Protein AF-A0A139XI73-F1 (afdb_monomer_lite)

Structure (mmCIF, N/CA/C/O backbone):
data_AF-A0A139XI73-F1
#
_entry.id   AF-A0A139XI73-F1
#
loop_
_atom_site.group_PDB
_atom_site.id
_atom_site.type_symbol
_atom_site.label_atom_id
_atom_site.label_alt_id
_atom_site.label_comp_id
_atom_site.label_asym_id
_atom_site.label_entity_id
_atom_site.label_seq_id
_atom_site.pdbx_PDB_ins_code
_atom_site.Cartn_x
_atom_site.Cartn_y
_atom_site.Cartn_z
_atom_site.occupancy
_atom_site.B_iso_or_equiv
_atom_site.auth_seq_id
_atom_site.auth_comp_id
_atom_site.auth_asym_id
_atom_site.auth_atom_id
_atom_site.pdbx_PDB_model_num
ATOM 1 N N . THR A 1 1 ? 44.847 10.205 -19.655 1.00 54.19 1 THR A N 1
ATOM 2 C CA . THR A 1 1 ? 43.962 10.860 -20.644 1.00 54.19 1 THR A CA 1
ATOM 3 C C . THR A 1 1 ? 42.541 10.379 -20.430 1.00 54.19 1 THR A C 1
ATOM 5 O O . THR A 1 1 ? 42.334 9.180 -20.295 1.00 54.19 1 THR A O 1
ATOM 8 N N . VAL A 1 2 ? 41.565 11.287 -20.312 1.00 56.00 2 VAL A N 1
ATOM 9 C CA . VAL A 1 2 ? 40.145 10.896 -20.214 1.00 56.00 2 VAL A CA 1
ATOM 10 C C . VAL A 1 2 ? 39.684 10.464 -21.613 1.00 56.00 2 VAL A C 1
ATOM 12 O O . VAL A 1 2 ? 39.853 11.248 -22.547 1.00 56.00 2 VAL A O 1
ATOM 15 N N . PRO A 1 3 ? 39.153 9.244 -21.803 1.00 64.69 3 PRO A N 1
ATOM 16 C CA . PRO A 1 3 ? 38.772 8.771 -23.128 1.00 64.69 3 PRO A CA 1
ATOM 17 C C . PRO A 1 3 ? 37.593 9.581 -23.686 1.00 64.69 3 PRO A C 1
ATOM 19 O O . PRO A 1 3 ? 36.571 9.758 -23.021 1.00 64.69 3 PRO A O 1
ATOM 22 N N . VAL A 1 4 ? 37.739 10.067 -24.922 1.00 67.19 4 VAL A N 1
ATOM 23 C CA . VAL A 1 4 ? 36.660 10.705 -25.690 1.00 67.19 4 VAL A CA 1
ATOM 24 C C . VAL A 1 4 ? 35.913 9.616 -26.469 1.00 67.19 4 VAL A C 1
ATOM 26 O O . VAL A 1 4 ? 36.566 8.774 -27.089 1.00 67.19 4 VAL A O 1
ATOM 29 N N . PRO A 1 5 ? 34.567 9.598 -26.467 1.00 70.00 5 PRO A N 1
ATOM 30 C CA . PRO A 1 5 ? 33.803 8.623 -27.239 1.00 70.00 5 PRO A CA 1
ATOM 31 C C . PRO A 1 5 ? 34.113 8.702 -28.739 1.00 70.00 5 PRO A C 1
ATOM 33 O O . PRO A 1 5 ? 34.241 9.800 -29.290 1.00 70.00 5 PRO A O 1
ATOM 36 N N . GLN A 1 6 ? 34.158 7.552 -29.420 1.00 60.31 6 GLN A N 1
ATOM 37 C CA . GLN A 1 6 ? 34.231 7.511 -30.884 1.00 60.31 6 GLN A CA 1
ATOM 38 C C . GLN A 1 6 ? 33.034 8.278 -31.482 1.00 60.31 6 GLN A C 1
ATOM 40 O O . GLN A 1 6 ? 31.883 8.002 -31.149 1.00 60.31 6 GLN A O 1
ATOM 45 N N . GLY A 1 7 ? 33.306 9.284 -32.321 1.00 64.50 7 GLY A N 1
ATOM 46 C CA . GLY A 1 7 ? 32.287 10.170 -32.909 1.00 64.50 7 GLY A CA 1
ATOM 47 C C . GLY A 1 7 ? 31.928 11.422 -32.090 1.00 64.50 7 GLY A C 1
ATOM 48 O O . GLY A 1 7 ? 31.108 12.220 -32.539 1.00 64.50 7 GLY A O 1
ATOM 49 N N . GLY A 1 8 ? 32.542 11.631 -30.919 1.00 78.69 8 GLY A N 1
ATOM 50 C CA . GLY A 1 8 ? 32.381 12.844 -30.109 1.00 78.69 8 GLY A CA 1
ATOM 51 C C . GLY A 1 8 ? 31.066 12.928 -29.318 1.00 78.69 8 GLY A C 1
ATOM 52 O O . GLY A 1 8 ? 30.096 12.210 -29.564 1.00 78.69 8 GLY A O 1
ATOM 53 N N . PHE A 1 9 ? 31.017 13.834 -28.336 1.00 79.31 9 PHE A N 1
ATOM 54 C CA . PHE A 1 9 ? 29.894 13.940 -27.390 1.00 79.31 9 PHE A CA 1
ATOM 55 C C . PHE A 1 9 ? 28.544 14.285 -28.044 1.00 79.31 9 PHE A C 1
ATOM 57 O O . PHE A 1 9 ? 27.512 13.841 -27.549 1.00 79.31 9 PHE A O 1
ATOM 64 N N . ALA A 1 10 ? 28.536 15.017 -29.164 1.00 78.88 10 ALA A N 1
ATOM 65 C CA . ALA A 1 10 ? 27.313 15.351 -29.903 1.00 78.88 10 ALA A CA 1
ATOM 66 C C . ALA A 1 10 ? 26.691 14.132 -30.611 1.00 78.88 10 ALA A C 1
ATOM 68 O O . ALA A 1 10 ? 25.471 13.986 -30.653 1.00 78.88 10 ALA A O 1
ATOM 69 N N . SER A 1 11 ? 27.513 13.217 -31.140 1.00 83.19 11 SER A N 1
ATOM 70 C CA . SER A 1 11 ? 27.027 11.948 -31.703 1.00 83.19 11 SER A CA 1
ATOM 71 C C . SER A 1 11 ? 26.401 11.071 -30.617 1.00 83.19 11 SER A C 1
ATOM 73 O O . SER A 1 11 ? 25.306 10.536 -30.782 1.00 83.19 11 SER A O 1
ATOM 75 N N . VAL A 1 12 ? 27.049 10.993 -29.451 1.00 83.62 12 VAL A N 1
ATOM 76 C CA . VAL A 1 12 ? 26.510 10.244 -28.311 1.00 83.62 12 VAL A CA 1
ATOM 77 C C . VAL A 1 12 ? 25.203 10.857 -27.803 1.00 83.62 12 VAL A C 1
ATOM 79 O O . VAL A 1 12 ? 24.272 10.110 -27.519 1.00 83.62 12 VAL A O 1
ATOM 82 N N . ALA A 1 13 ? 25.096 12.187 -27.735 1.00 84.69 13 ALA A N 1
ATOM 83 C CA . ALA A 1 13 ? 23.861 12.862 -27.337 1.00 84.69 13 ALA A CA 1
ATOM 84 C C . ALA A 1 13 ? 22.678 12.485 -28.244 1.00 84.69 13 ALA A C 1
ATOM 86 O O . ALA A 1 13 ? 21.638 12.076 -27.733 1.00 84.69 13 ALA A O 1
ATOM 87 N N . ARG A 1 14 ? 22.874 12.505 -29.570 1.00 86.56 14 ARG A N 1
ATOM 88 C CA . ARG A 1 14 ? 21.871 12.050 -30.551 1.00 86.56 14 ARG A CA 1
ATOM 89 C C . ARG A 1 14 ? 21.498 10.577 -30.374 1.00 86.56 14 ARG A C 1
ATOM 91 O O . ARG A 1 14 ? 20.328 10.222 -30.448 1.00 86.56 14 ARG A O 1
ATOM 98 N N . ASN A 1 15 ? 22.470 9.712 -30.081 1.00 88.31 15 ASN A N 1
ATOM 99 C CA . ASN A 1 15 ? 22.198 8.295 -29.823 1.00 88.31 15 ASN A CA 1
ATOM 100 C C . ASN A 1 15 ? 21.382 8.070 -28.541 1.00 88.31 15 ASN A C 1
ATOM 102 O O . ASN A 1 15 ? 20.535 7.178 -28.505 1.00 88.31 15 ASN A O 1
ATOM 106 N N . VAL A 1 16 ? 21.637 8.839 -27.478 1.00 89.31 16 VAL A N 1
ATOM 107 C CA . VAL A 1 16 ? 20.837 8.754 -26.245 1.00 89.31 16 VAL A CA 1
ATOM 108 C C . VAL A 1 16 ? 19.429 9.290 -26.494 1.00 89.31 16 VAL A C 1
ATOM 110 O O . VAL A 1 16 ? 18.468 8.631 -26.113 1.00 89.31 16 VAL A O 1
ATOM 113 N N . GLU A 1 17 ? 19.297 10.422 -27.185 1.00 91.38 17 GLU A N 1
ATOM 114 C CA . GLU A 1 17 ? 18.003 10.986 -27.583 1.00 91.38 17 GLU A CA 1
ATOM 115 C C . GLU A 1 17 ? 17.166 9.992 -28.399 1.00 91.38 17 GLU A C 1
ATOM 117 O O . GLU A 1 17 ? 16.014 9.733 -28.054 1.00 91.38 17 GLU A O 1
ATOM 122 N N . ALA A 1 18 ? 17.756 9.352 -29.413 1.00 92.25 18 ALA A N 1
ATOM 123 C CA . ALA A 1 18 ? 17.077 8.337 -30.216 1.00 92.25 18 ALA A CA 1
ATOM 124 C C . ALA A 1 18 ? 16.568 7.162 -29.361 1.00 92.25 18 ALA A C 1
ATOM 126 O O . ALA A 1 18 ? 15.455 6.678 -29.564 1.00 92.25 18 ALA A O 1
ATOM 127 N N . LYS A 1 19 ? 17.348 6.725 -28.362 1.00 94.50 19 LYS A N 1
ATOM 128 C CA . LYS A 1 19 ? 16.921 5.675 -27.421 1.00 94.50 19 LYS A CA 1
ATOM 129 C C . LYS A 1 19 ? 15.787 6.134 -26.509 1.00 94.50 19 LYS A C 1
ATOM 131 O O . LYS A 1 19 ? 14.883 5.344 -26.249 1.00 94.50 19 LYS A O 1
ATOM 136 N N . VAL A 1 20 ? 15.823 7.382 -26.038 1.00 93.56 20 VAL A N 1
ATOM 137 C CA . VAL A 1 20 ? 14.727 7.964 -25.250 1.00 93.56 20 VAL A CA 1
ATOM 138 C C . VAL A 1 20 ? 13.444 7.979 -26.079 1.00 93.56 20 VAL A C 1
ATOM 140 O O . VAL A 1 20 ? 12.424 7.482 -25.610 1.00 93.56 20 VAL A O 1
ATOM 143 N N . HIS A 1 21 ? 13.494 8.451 -27.328 1.00 94.12 21 HIS A N 1
ATOM 144 C CA . HIS A 1 21 ? 12.330 8.432 -28.216 1.00 94.12 21 HIS A CA 1
ATOM 145 C C . HIS A 1 21 ? 11.810 7.022 -28.493 1.00 94.12 21 HIS A C 1
ATOM 147 O O . HIS A 1 21 ? 10.602 6.821 -28.448 1.00 94.12 21 HIS A O 1
ATOM 153 N N . ALA A 1 22 ? 12.688 6.040 -28.709 1.00 95.56 22 ALA A N 1
ATOM 154 C CA . ALA A 1 22 ? 12.268 4.657 -28.924 1.00 95.56 22 ALA A CA 1
ATOM 155 C C . ALA A 1 22 ? 11.530 4.068 -27.706 1.00 95.56 22 ALA A C 1
ATOM 157 O O . ALA A 1 22 ? 10.513 3.397 -27.870 1.00 95.56 22 ALA A O 1
ATOM 158 N N . ILE A 1 23 ? 12.008 4.341 -26.483 1.00 94.88 23 ILE A N 1
ATOM 159 C CA . ILE A 1 23 ? 11.316 3.919 -25.253 1.00 94.88 23 ILE A CA 1
ATOM 160 C C . ILE A 1 23 ? 9.953 4.599 -25.148 1.00 94.88 23 ILE A C 1
ATOM 162 O O . ILE A 1 23 ? 8.970 3.929 -24.859 1.00 94.88 23 ILE A O 1
ATOM 166 N N . LEU A 1 24 ? 9.887 5.908 -25.402 1.00 94.44 24 LEU A N 1
ATOM 167 C CA . LEU A 1 24 ? 8.638 6.664 -25.317 1.00 94.44 24 LEU A CA 1
ATOM 168 C C . LEU A 1 24 ? 7.615 6.217 -26.354 1.00 94.44 24 LEU A C 1
ATOM 170 O O . LEU A 1 24 ? 6.453 6.066 -26.010 1.00 94.44 24 LEU A O 1
ATOM 174 N N . GLN A 1 25 ? 8.047 5.958 -27.587 1.00 95.31 25 GLN A N 1
ATOM 175 C CA . GLN A 1 25 ? 7.171 5.468 -28.644 1.00 95.31 25 GLN A CA 1
ATOM 176 C C . GLN A 1 25 ? 6.564 4.114 -28.268 1.00 95.31 25 GLN A C 1
ATOM 178 O O . GLN A 1 25 ? 5.362 3.923 -28.419 1.00 95.31 25 GLN A O 1
ATOM 183 N N . LYS A 1 26 ? 7.380 3.189 -27.746 1.00 94.06 26 LYS A N 1
ATOM 184 C CA . LYS A 1 26 ? 6.880 1.900 -27.265 1.00 94.06 26 LYS A CA 1
ATOM 185 C C . LYS A 1 26 ? 5.925 2.077 -26.081 1.00 94.06 26 LYS A C 1
ATOM 187 O O . LYS A 1 26 ? 4.842 1.514 -26.089 1.00 94.06 26 LYS A O 1
ATOM 192 N N . TYR A 1 27 ? 6.310 2.884 -25.095 1.00 93.81 27 TYR A N 1
ATOM 193 C CA . TYR A 1 27 ? 5.476 3.180 -23.932 1.00 93.81 27 TYR A CA 1
ATOM 194 C C . TYR A 1 27 ? 4.115 3.768 -24.331 1.00 93.81 27 TYR A C 1
ATOM 196 O O . TYR A 1 27 ? 3.095 3.358 -23.795 1.00 93.81 27 TYR A O 1
ATOM 204 N N . GLU A 1 28 ? 4.081 4.699 -25.286 1.00 93.06 28 GLU A N 1
ATOM 205 C CA . GLU A 1 28 ? 2.838 5.290 -25.789 1.00 93.06 28 GLU A CA 1
ATOM 206 C C . GLU A 1 28 ? 1.970 4.247 -26.511 1.00 93.06 28 GLU A C 1
ATOM 208 O O . GLU A 1 28 ? 0.771 4.200 -26.262 1.00 93.06 28 GLU A O 1
ATOM 213 N N . GLN A 1 29 ? 2.566 3.361 -27.317 1.00 93.56 29 GLN A N 1
ATOM 214 C CA . GLN A 1 29 ? 1.849 2.248 -27.955 1.00 93.56 29 GLN A CA 1
ATOM 215 C C . GLN A 1 29 ? 1.251 1.277 -26.932 1.00 93.56 29 GLN A C 1
ATOM 217 O O . GLN A 1 29 ? 0.072 0.938 -27.028 1.00 93.56 29 GLN A O 1
ATOM 222 N N . ASP A 1 30 ? 2.051 0.848 -25.953 1.00 90.50 30 ASP A N 1
ATOM 223 C CA . ASP A 1 30 ? 1.608 -0.077 -24.910 1.00 90.50 30 ASP A CA 1
ATOM 224 C C . ASP A 1 30 ? 0.487 0.574 -24.080 1.00 90.50 30 ASP A C 1
ATOM 226 O O . ASP A 1 30 ? -0.566 -0.026 -23.869 1.00 90.50 30 ASP A O 1
ATOM 230 N N . ARG A 1 31 ? 0.662 1.842 -23.686 1.00 88.88 31 ARG A N 1
ATOM 231 C CA . ARG A 1 31 ? -0.337 2.631 -22.953 1.00 88.88 31 ARG A CA 1
ATOM 232 C C . ARG A 1 31 ? -1.653 2.745 -23.713 1.00 88.88 31 ARG A C 1
ATOM 234 O O . ARG A 1 31 ? -2.708 2.509 -23.132 1.00 88.88 31 ARG A O 1
ATOM 241 N N . ASP A 1 32 ? -1.600 3.107 -24.991 1.00 88.12 32 ASP A N 1
ATOM 242 C CA . ASP A 1 32 ? -2.803 3.261 -25.805 1.00 88.12 32 ASP A CA 1
ATOM 243 C C . ASP A 1 32 ? -3.511 1.907 -25.981 1.00 88.12 32 ASP A C 1
ATOM 245 O O . ASP A 1 32 ? -4.737 1.855 -25.961 1.00 88.12 32 ASP A O 1
ATOM 249 N N . ALA A 1 33 ? -2.769 0.797 -26.065 1.00 87.81 33 ALA A N 1
ATOM 250 C CA . ALA A 1 33 ? -3.352 -0.543 -26.064 1.00 87.81 33 ALA A CA 1
ATOM 251 C C . ALA A 1 33 ? -4.029 -0.893 -24.724 1.00 87.81 33 ALA A C 1
ATOM 253 O O . ALA A 1 33 ? -5.105 -1.493 -24.730 1.00 87.81 33 ALA A O 1
ATOM 254 N N . PHE A 1 34 ? -3.443 -0.509 -23.582 1.00 83.75 34 PHE A N 1
ATOM 255 C CA . PHE A 1 34 ? -4.053 -0.700 -22.258 1.00 83.75 34 PHE A CA 1
ATOM 256 C C . PHE A 1 34 ? -5.324 0.131 -22.070 1.00 83.75 34 PHE A C 1
ATOM 258 O O . PHE A 1 34 ? -6.319 -0.396 -21.577 1.00 83.75 34 PHE A O 1
ATOM 265 N N . ASP A 1 35 ? -5.323 1.394 -22.506 1.00 79.00 35 ASP A N 1
ATOM 266 C CA . ASP A 1 35 ? -6.471 2.302 -22.373 1.00 79.00 35 ASP A CA 1
ATOM 267 C C . ASP A 1 35 ? -7.699 1.822 -23.185 1.00 79.00 35 ASP A C 1
ATOM 269 O O . ASP A 1 35 ? -8.824 2.239 -22.909 1.00 79.00 35 ASP A O 1
ATOM 273 N N . GLN A 1 36 ? -7.505 0.914 -24.152 1.00 84.81 36 GLN A N 1
ATOM 274 C CA . GLN A 1 36 ? -8.573 0.273 -24.934 1.00 84.81 36 GLN A CA 1
ATOM 275 C C . GLN A 1 36 ? -9.047 -1.072 -24.358 1.00 84.81 36 GLN A C 1
ATOM 277 O O . GLN A 1 36 ? -9.983 -1.669 -24.898 1.00 84.81 36 GLN A O 1
ATOM 282 N N . ARG A 1 37 ? -8.426 -1.590 -23.288 1.00 85.81 37 ARG A N 1
ATOM 283 C CA . ARG A 1 37 ? -8.826 -2.878 -22.707 1.00 85.81 37 ARG A CA 1
ATOM 284 C C . ARG A 1 37 ? -10.182 -2.761 -21.996 1.00 85.81 37 ARG A C 1
ATOM 286 O O . ARG A 1 37 ? -10.352 -1.873 -21.154 1.00 85.81 37 ARG A O 1
ATOM 293 N N . PRO A 1 38 ? -11.141 -3.662 -22.278 1.00 80.56 38 PRO A N 1
ATOM 294 C CA . PRO A 1 38 ? -12.440 -3.654 -21.613 1.00 80.56 38 PRO A CA 1
ATOM 295 C C . PRO A 1 38 ? -12.316 -3.769 -20.088 1.00 80.56 38 PRO A C 1
ATOM 297 O O . PRO A 1 38 ? -11.484 -4.511 -19.575 1.00 80.56 38 PRO A O 1
ATOM 300 N N . GLY A 1 39 ? -13.155 -3.033 -19.356 1.00 81.38 39 GLY A N 1
ATOM 301 C CA . GLY A 1 39 ? -13.318 -3.179 -17.904 1.00 81.38 39 GLY A CA 1
ATOM 302 C C . GLY A 1 39 ? -12.258 -2.507 -17.022 1.00 81.38 39 GLY A C 1
ATOM 303 O O . GLY A 1 39 ? -12.572 -2.186 -15.881 1.00 81.38 39 GLY A O 1
ATOM 304 N N . VAL A 1 40 ? -11.052 -2.202 -17.523 1.00 82.06 40 VAL A N 1
ATOM 305 C CA . VAL A 1 40 ? -9.971 -1.604 -16.702 1.00 82.06 40 VAL A CA 1
ATOM 306 C C . VAL A 1 40 ? -10.371 -0.243 -16.136 1.00 82.06 40 VAL A C 1
ATOM 308 O O . VAL A 1 40 ? -10.207 0.004 -14.945 1.00 82.06 40 VAL A O 1
ATOM 311 N N . LYS A 1 41 ? -10.934 0.638 -16.970 1.00 83.62 41 LYS A N 1
ATOM 312 C CA . LYS A 1 41 ? -11.386 1.960 -16.518 1.00 83.62 41 LYS A CA 1
ATOM 313 C C . LYS A 1 41 ? -12.511 1.850 -15.488 1.00 83.62 41 LYS A C 1
ATOM 315 O O . LYS A 1 41 ? -12.418 2.459 -14.432 1.00 83.62 41 LYS A O 1
ATOM 320 N N . THR A 1 42 ? -13.526 1.034 -15.770 1.00 83.44 42 THR A N 1
ATOM 321 C CA . THR A 1 42 ? -14.647 0.793 -14.851 1.00 83.44 42 THR A CA 1
ATOM 322 C C . THR A 1 42 ? -14.165 0.249 -13.508 1.00 83.44 42 THR A C 1
ATOM 324 O O . THR A 1 42 ? -14.634 0.693 -12.468 1.00 83.44 42 THR A O 1
ATOM 327 N N . PHE A 1 43 ? -13.193 -0.666 -13.523 1.00 83.69 43 PHE A N 1
ATOM 328 C CA . PHE A 1 43 ? -12.570 -1.196 -12.315 1.00 83.69 43 PHE A CA 1
ATOM 329 C C . PHE A 1 43 ? -11.827 -0.117 -11.522 1.00 83.69 43 PHE A C 1
ATOM 331 O O . PHE A 1 43 ? -12.028 0.009 -10.316 1.00 83.69 43 PHE A O 1
ATOM 338 N N . VAL A 1 44 ? -10.996 0.686 -12.194 1.00 84.75 44 VAL A N 1
ATOM 339 C CA . VAL A 1 44 ? -10.282 1.804 -11.562 1.00 84.75 44 VAL A CA 1
ATOM 340 C C . VAL A 1 44 ? -11.267 2.779 -10.915 1.00 84.75 44 VAL A C 1
ATOM 342 O O . VAL A 1 44 ? -11.084 3.127 -9.749 1.00 84.75 44 VAL A O 1
ATOM 345 N N . ASP A 1 45 ? -12.311 3.175 -11.643 1.00 83.94 45 ASP A N 1
ATOM 346 C CA . ASP A 1 45 ? -13.334 4.105 -11.161 1.00 83.94 45 ASP A CA 1
ATOM 347 C C . ASP A 1 45 ? -14.085 3.510 -9.949 1.00 83.94 45 ASP A C 1
ATOM 349 O O . ASP A 1 45 ? -14.199 4.168 -8.916 1.00 83.94 45 ASP A O 1
ATOM 353 N N . ALA A 1 46 ? -14.481 2.230 -10.001 1.00 79.88 46 ALA A N 1
ATOM 354 C CA . ALA A 1 46 ? -15.159 1.545 -8.894 1.00 79.88 46 ALA A CA 1
ATOM 355 C C . ALA A 1 46 ? -14.318 1.504 -7.606 1.00 79.88 46 ALA A C 1
ATOM 357 O O . ALA A 1 46 ? -14.816 1.809 -6.520 1.00 79.88 46 ALA A O 1
ATOM 358 N N . VAL A 1 47 ? -13.026 1.178 -7.720 1.00 78.69 47 VAL A N 1
ATOM 359 C CA . VAL A 1 47 ? -12.109 1.140 -6.571 1.00 78.69 47 VAL A CA 1
ATOM 360 C C . VAL A 1 47 ? -11.885 2.539 -5.989 1.00 78.69 47 VAL A C 1
ATOM 362 O O . VAL A 1 47 ? -11.799 2.692 -4.769 1.00 78.69 47 VAL A O 1
ATOM 365 N N . VAL A 1 48 ? -11.798 3.573 -6.834 1.00 80.56 48 VAL A N 1
ATOM 366 C CA . VAL A 1 48 ? -11.676 4.971 -6.386 1.00 80.56 48 VAL A CA 1
ATOM 367 C C . VAL A 1 48 ? -12.932 5.418 -5.640 1.00 80.56 48 VAL A C 1
ATOM 369 O O . VAL A 1 48 ? -12.822 6.023 -4.570 1.00 80.56 48 VAL A O 1
ATOM 372 N N . ASP A 1 49 ? -14.105 5.059 -6.152 1.00 76.44 49 ASP A N 1
ATOM 373 C CA . ASP A 1 49 ? -15.400 5.415 -5.572 1.00 76.44 49 ASP A CA 1
ATOM 374 C C . ASP A 1 49 ? -15.787 4.536 -4.368 1.00 76.44 49 ASP A C 1
ATOM 376 O O . ASP A 1 49 ? -16.846 4.730 -3.770 1.00 76.44 49 ASP A O 1
ATOM 380 N N . SER A 1 50 ? -14.912 3.606 -3.955 1.00 67.50 50 SER A N 1
ATOM 381 C CA . SER A 1 50 ? -15.159 2.648 -2.863 1.00 67.50 50 SER A CA 1
ATOM 382 C C . SER A 1 50 ? -16.439 1.827 -3.069 1.00 67.50 50 SER A C 1
ATOM 384 O O . SER A 1 50 ? -17.107 1.448 -2.105 1.00 67.50 50 SER A O 1
ATOM 386 N N . VAL A 1 51 ? -16.795 1.577 -4.329 1.00 59.25 51 VAL A N 1
ATOM 387 C CA . VAL A 1 51 ? -17.893 0.687 -4.700 1.00 59.25 51 VAL A CA 1
ATOM 388 C C . VAL A 1 51 ? -17.364 -0.736 -4.609 1.00 59.25 51 VAL A C 1
ATOM 390 O O . VAL A 1 51 ? -16.340 -1.042 -5.222 1.00 59.25 51 VAL A O 1
ATOM 393 N N . ALA A 1 52 ? -18.052 -1.582 -3.832 1.00 52.50 52 ALA A N 1
ATOM 394 C CA . ALA A 1 52 ? -17.753 -3.007 -3.745 1.00 52.50 52 ALA A CA 1
ATOM 395 C C . ALA A 1 52 ? -17.773 -3.564 -5.169 1.00 52.50 52 ALA A C 1
ATOM 397 O O . ALA A 1 52 ? -18.808 -3.489 -5.842 1.00 52.50 52 ALA A O 1
ATOM 398 N N . PRO A 1 53 ? -16.628 -4.009 -5.676 1.00 50.78 53 PRO A N 1
ATOM 399 C CA . PRO A 1 53 ? -16.551 -4.294 -7.083 1.00 50.78 53 PRO A CA 1
ATOM 400 C C . PRO A 1 53 ? -17.261 -5.693 -7.261 1.00 50.78 53 PRO A C 1
ATOM 402 O O . PRO A 1 53 ? -17.247 -6.527 -6.354 1.00 50.78 53 PRO A O 1
ATOM 405 N N . GLU A 1 54 ? -17.949 -5.967 -8.387 1.00 53.03 54 GLU A N 1
ATOM 406 C CA . GLU A 1 54 ? -18.592 -7.255 -8.788 1.00 53.03 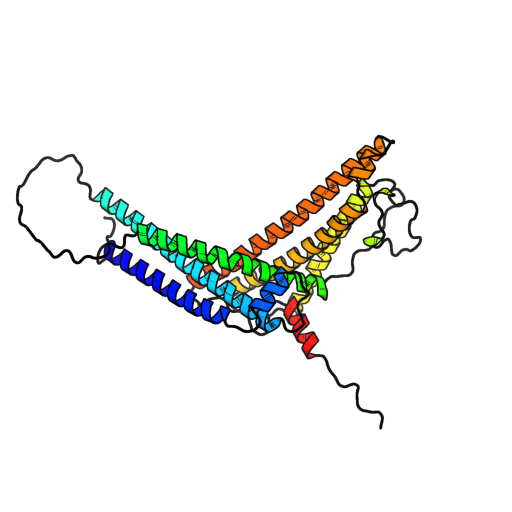54 GLU A CA 1
ATOM 407 C C . GLU A 1 54 ? -17.659 -8.462 -9.085 1.00 53.03 54 GLU A C 1
ATOM 409 O O . GLU A 1 54 ? -16.663 -8.306 -9.765 1.00 53.03 54 GLU A O 1
ATOM 414 N N . ALA A 1 55 ? -18.040 -9.694 -8.717 1.00 49.47 55 ALA A N 1
ATOM 415 C CA . ALA A 1 55 ? -17.256 -10.955 -8.719 1.00 49.47 55 ALA A CA 1
ATOM 416 C C . ALA A 1 55 ? -16.274 -11.312 -9.885 1.00 49.47 55 ALA A C 1
ATOM 418 O O . ALA A 1 55 ? -15.494 -12.245 -9.720 1.00 49.47 55 ALA A O 1
ATOM 419 N N . ASP A 1 56 ? -16.229 -10.596 -11.012 1.00 62.12 56 ASP A N 1
ATOM 420 C CA . ASP A 1 56 ? -15.351 -10.846 -12.174 1.00 62.12 56 ASP A CA 1
ATOM 421 C C . ASP A 1 56 ? -14.088 -9.935 -12.222 1.00 62.12 56 ASP A C 1
ATOM 423 O O . ASP A 1 56 ? -13.732 -9.357 -13.253 1.00 62.12 56 ASP A O 1
ATOM 427 N N . PHE A 1 57 ? -13.378 -9.757 -11.092 1.00 70.06 57 PHE A N 1
ATOM 428 C CA . PHE A 1 57 ? -12.186 -8.875 -11.036 1.00 70.06 57 PHE A CA 1
ATOM 429 C C . PHE A 1 57 ? -10.902 -9.415 -11.616 1.00 70.06 57 PHE A C 1
ATOM 431 O O . PHE A 1 57 ? -9.986 -8.617 -11.830 1.00 70.06 57 PHE A O 1
ATOM 438 N N . GLY A 1 58 ? -10.794 -10.721 -11.845 1.00 73.94 58 GLY A N 1
ATOM 439 C CA . GLY A 1 58 ? -9.515 -11.330 -12.212 1.00 73.94 58 GLY A CA 1
ATOM 440 C C . GLY A 1 58 ? -8.887 -10.646 -13.430 1.00 73.94 58 GLY A C 1
ATOM 441 O O . GLY A 1 58 ? -7.740 -10.199 -13.384 1.00 73.94 58 GLY A O 1
ATOM 442 N N . VAL A 1 59 ? -9.673 -10.464 -14.495 1.00 80.06 59 VAL A N 1
ATOM 443 C CA . VAL A 1 59 ? -9.183 -9.908 -15.766 1.00 80.06 59 VAL A CA 1
ATOM 444 C C . VAL A 1 59 ? -8.845 -8.407 -15.676 1.00 80.06 59 VAL A C 1
ATOM 446 O O . VAL A 1 59 ? -7.735 -8.028 -16.085 1.00 80.06 59 VAL A O 1
ATOM 449 N N . PRO A 1 60 ? -9.713 -7.526 -15.130 1.00 85.38 60 PRO A N 1
ATOM 450 C CA . PRO A 1 60 ? -9.361 -6.119 -14.922 1.00 85.38 60 PRO A CA 1
ATOM 451 C C . PRO A 1 60 ? -8.179 -5.912 -13.962 1.00 85.38 60 PRO A C 1
ATOM 453 O O . PRO A 1 60 ? -7.355 -5.027 -14.201 1.00 85.38 60 PRO A O 1
ATOM 456 N N . PHE A 1 61 ? -8.056 -6.737 -12.914 1.00 86.56 61 PHE A N 1
ATOM 457 C CA . PHE A 1 61 ? -6.957 -6.672 -11.947 1.00 86.56 61 PHE A CA 1
ATOM 458 C C . PHE A 1 61 ? -5.608 -7.005 -12.591 1.00 86.56 61 PHE A C 1
ATOM 460 O O . PHE A 1 61 ? -4.668 -6.214 -12.493 1.00 86.56 61 PHE A O 1
ATOM 467 N N . VAL A 1 62 ? -5.516 -8.135 -13.303 1.00 87.69 62 VAL A N 1
ATOM 468 C CA . VAL A 1 62 ? -4.285 -8.531 -14.010 1.00 87.69 62 VAL A CA 1
ATOM 469 C C . VAL A 1 62 ? -3.897 -7.468 -15.040 1.00 87.69 62 VAL A C 1
ATOM 471 O O . VAL A 1 62 ? -2.733 -7.073 -15.115 1.00 87.69 62 VAL A O 1
ATOM 474 N N . SER A 1 63 ? -4.873 -6.915 -15.767 1.00 88.56 63 SER A N 1
ATOM 475 C CA . SER A 1 63 ? -4.622 -5.824 -16.717 1.00 88.56 63 SER A CA 1
ATOM 476 C C . SER A 1 63 ? -4.078 -4.556 -16.044 1.00 88.56 63 SER A C 1
ATOM 478 O O . SER A 1 63 ? -3.198 -3.901 -16.606 1.00 88.56 63 SER A O 1
ATOM 480 N N . LEU A 1 64 ? -4.549 -4.212 -14.838 1.00 90.62 64 LEU A N 1
ATOM 481 C CA . LEU A 1 64 ? -4.002 -3.096 -14.060 1.00 90.62 64 LEU A CA 1
ATOM 482 C C . LEU A 1 64 ? -2.553 -3.366 -13.624 1.00 90.62 64 LEU A C 1
ATOM 484 O O . LEU A 1 64 ? -1.714 -2.470 -13.742 1.00 90.62 64 LEU A O 1
ATOM 488 N N . CYS A 1 65 ? -2.241 -4.580 -13.158 1.00 91.75 65 CYS A N 1
ATOM 489 C CA . CYS A 1 65 ? -0.874 -4.981 -12.806 1.00 91.75 65 CYS A CA 1
ATOM 490 C C . CYS A 1 65 ? 0.086 -4.826 -13.991 1.00 91.75 65 CYS A C 1
ATOM 492 O O . CYS A 1 65 ? 1.156 -4.230 -13.850 1.00 91.75 65 CYS A O 1
ATOM 494 N N . GLU A 1 66 ? -0.307 -5.314 -15.170 1.00 91.31 66 GLU A N 1
ATOM 495 C CA . GLU A 1 66 ? 0.492 -5.197 -16.394 1.00 91.31 66 GLU A CA 1
ATOM 496 C C . GLU A 1 66 ? 0.727 -3.739 -16.800 1.00 91.31 66 GLU A C 1
ATOM 498 O O . GLU A 1 66 ? 1.852 -3.368 -17.153 1.00 91.31 66 GLU A O 1
ATOM 503 N N . MET A 1 67 ? -0.308 -2.898 -16.719 1.00 91.94 67 MET A N 1
ATOM 504 C CA . MET A 1 67 ? -0.188 -1.470 -17.012 1.00 91.94 67 MET A CA 1
ATOM 505 C C . MET A 1 67 ? 0.790 -0.792 -16.043 1.00 91.94 67 MET A C 1
ATOM 507 O O . MET A 1 67 ? 1.709 -0.102 -16.480 1.00 91.94 67 MET A O 1
ATOM 511 N N . VAL A 1 68 ? 0.653 -1.043 -14.736 1.00 95.31 68 VAL A N 1
ATOM 512 C CA . VAL A 1 68 ? 1.570 -0.514 -13.713 1.00 95.31 68 VAL A CA 1
ATOM 513 C C . VAL A 1 68 ? 3.010 -0.943 -13.993 1.00 95.31 68 VAL A C 1
ATOM 515 O O . VAL A 1 68 ? 3.908 -0.103 -14.005 1.00 95.31 68 VAL A O 1
ATOM 518 N N . MET A 1 69 ? 3.255 -2.228 -14.258 1.00 95.62 69 MET A N 1
ATOM 519 C CA . MET A 1 69 ? 4.613 -2.716 -14.512 1.00 95.62 69 MET A CA 1
ATOM 520 C C . MET A 1 69 ? 5.198 -2.203 -15.831 1.00 95.62 69 MET A C 1
ATOM 522 O O . MET A 1 69 ? 6.416 -2.039 -15.923 1.00 95.62 69 MET A O 1
ATOM 526 N N . THR A 1 70 ? 4.361 -1.911 -16.826 1.00 94.38 70 THR A N 1
ATOM 527 C CA . THR A 1 70 ? 4.786 -1.280 -18.083 1.00 94.38 70 THR A CA 1
ATOM 528 C C . THR A 1 70 ? 5.216 0.168 -17.860 1.00 94.38 70 THR A C 1
ATOM 530 O O . THR A 1 70 ? 6.301 0.559 -18.300 1.00 94.38 70 THR A O 1
ATOM 533 N N . ASP A 1 71 ? 4.421 0.946 -17.121 1.00 95.81 71 ASP A N 1
ATOM 534 C CA . ASP A 1 71 ? 4.760 2.321 -16.749 1.00 95.81 71 ASP A CA 1
ATOM 535 C C . ASP A 1 71 ? 6.085 2.358 -15.957 1.00 95.81 71 ASP A C 1
ATOM 537 O O . ASP A 1 71 ? 6.984 3.141 -16.276 1.00 95.81 71 ASP A O 1
ATOM 541 N N . LEU A 1 72 ? 6.249 1.469 -14.969 1.00 97.19 72 LEU A N 1
ATOM 542 C CA . LEU A 1 72 ? 7.465 1.393 -14.150 1.00 97.19 72 LEU A CA 1
ATOM 543 C C . LEU A 1 72 ? 8.698 0.916 -14.934 1.00 97.19 72 LEU A C 1
ATOM 545 O O . LEU A 1 72 ? 9.802 1.408 -14.689 1.00 97.19 72 LEU A O 1
ATOM 549 N N . ASP A 1 73 ? 8.550 -0.017 -15.881 1.00 96.31 73 ASP A N 1
ATOM 550 C CA . ASP A 1 73 ? 9.646 -0.434 -16.769 1.00 96.31 73 ASP A CA 1
ATOM 551 C C . ASP A 1 73 ? 10.110 0.740 -17.644 1.00 96.31 73 ASP A C 1
ATOM 553 O O . ASP A 1 73 ? 11.312 1.021 -17.711 1.00 96.31 73 ASP A O 1
ATOM 557 N N . ALA A 1 74 ? 9.175 1.482 -18.248 1.00 96.19 74 ALA A N 1
ATOM 558 C CA . ALA A 1 74 ? 9.488 2.675 -19.030 1.00 96.19 74 ALA A CA 1
ATOM 559 C C . ALA A 1 74 ? 10.185 3.747 -18.176 1.00 96.19 74 ALA A C 1
ATOM 561 O O . ALA A 1 74 ? 11.222 4.279 -18.586 1.00 96.19 74 ALA A O 1
ATOM 562 N N . GLU A 1 75 ? 9.673 4.014 -16.970 1.00 96.81 75 GLU A N 1
ATOM 563 C CA . GLU A 1 75 ? 10.298 4.910 -15.994 1.00 96.81 75 GLU A CA 1
ATOM 564 C C . GLU A 1 75 ? 11.752 4.502 -15.716 1.00 96.81 75 GLU A C 1
ATOM 566 O O . GLU A 1 75 ? 12.674 5.294 -15.928 1.00 96.81 75 GLU A O 1
ATOM 571 N N . CYS A 1 76 ? 11.981 3.248 -15.321 1.00 97.00 76 CYS A N 1
ATOM 572 C CA . CYS A 1 76 ? 13.304 2.746 -14.951 1.00 97.00 76 CYS A CA 1
ATOM 573 C C . CYS A 1 76 ? 14.296 2.773 -16.125 1.00 97.00 76 CYS A C 1
ATOM 575 O O . CYS A 1 76 ? 15.478 3.082 -15.937 1.00 97.00 76 CYS A O 1
ATOM 577 N N . ARG A 1 77 ? 13.844 2.476 -17.353 1.00 96.12 77 ARG A N 1
ATOM 578 C CA . ARG A 1 77 ? 14.690 2.573 -18.556 1.00 96.12 77 ARG A CA 1
ATOM 579 C C . ARG A 1 77 ? 15.092 4.013 -18.849 1.00 96.12 77 ARG A C 1
ATOM 581 O O . ARG A 1 77 ? 16.256 4.260 -19.177 1.00 96.12 77 ARG A O 1
ATOM 588 N N . LEU A 1 78 ? 14.156 4.953 -18.728 1.00 96.56 78 LEU A N 1
ATOM 589 C CA . LEU A 1 78 ? 14.431 6.374 -18.919 1.00 96.56 78 LEU A CA 1
ATOM 590 C C . LEU A 1 78 ? 15.398 6.893 -17.853 1.00 96.56 78 LEU A C 1
ATOM 592 O O . LEU A 1 78 ? 16.376 7.546 -18.202 1.00 96.56 78 LEU A O 1
ATOM 596 N N . GLU A 1 79 ? 15.212 6.537 -16.582 1.00 95.62 79 GLU A N 1
ATOM 597 C CA . GLU A 1 79 ? 16.152 6.902 -15.516 1.00 95.62 79 GLU A CA 1
ATOM 598 C C . GLU A 1 79 ? 17.560 6.343 -15.753 1.00 95.62 79 GLU A C 1
ATOM 600 O O . GLU A 1 79 ? 18.555 7.047 -15.561 1.00 95.62 79 GLU A O 1
ATOM 605 N N . ALA A 1 80 ? 17.667 5.090 -16.204 1.00 94.06 80 ALA A N 1
ATOM 606 C CA . ALA A 1 80 ? 18.952 4.490 -16.545 1.00 94.06 80 ALA A CA 1
ATOM 607 C C . ALA A 1 80 ? 19.649 5.251 -17.689 1.00 94.06 80 ALA A C 1
ATOM 609 O O . ALA A 1 80 ? 20.852 5.512 -17.610 1.00 94.06 80 ALA A O 1
ATOM 610 N N . LEU A 1 81 ? 18.906 5.661 -18.724 1.00 93.06 81 LEU A N 1
ATOM 611 C CA . LEU A 1 81 ? 19.441 6.503 -19.801 1.00 93.06 81 LEU A CA 1
ATOM 612 C C . LEU A 1 81 ? 19.802 7.914 -19.325 1.00 93.06 81 LEU A C 1
ATOM 614 O O . LEU A 1 81 ? 20.835 8.438 -19.743 1.00 93.06 81 LEU A O 1
ATOM 618 N N . GLY A 1 82 ? 19.009 8.502 -18.429 1.00 92.69 82 GLY A N 1
ATOM 619 C CA . GLY A 1 82 ? 19.296 9.789 -17.796 1.00 92.69 82 GLY A CA 1
ATOM 620 C C . GLY A 1 82 ? 20.641 9.766 -17.070 1.00 92.69 82 GLY A C 1
ATOM 621 O O . GLY A 1 82 ? 21.510 10.587 -17.360 1.00 92.69 82 GLY A O 1
ATOM 622 N N . LYS A 1 83 ? 20.881 8.740 -16.243 1.00 93.31 83 LYS A N 1
ATOM 623 C CA . LYS A 1 83 ? 22.171 8.523 -15.558 1.00 93.31 83 LYS A CA 1
ATOM 624 C C . LYS A 1 83 ? 23.337 8.375 -16.540 1.00 93.31 83 LYS A C 1
ATOM 626 O O . LYS A 1 83 ? 24.432 8.885 -16.301 1.00 93.31 83 LYS A O 1
ATOM 631 N N . VAL A 1 84 ? 23.128 7.694 -17.670 1.00 91.25 84 VAL A N 1
ATOM 632 C CA . VAL A 1 84 ? 24.142 7.606 -18.735 1.00 91.25 84 VAL A CA 1
ATOM 633 C C . VAL A 1 84 ? 24.431 8.991 -19.323 1.00 91.25 84 VAL A C 1
ATOM 635 O O . VAL A 1 84 ? 25.599 9.358 -19.459 1.00 91.25 84 VAL A O 1
ATOM 638 N N . ALA A 1 85 ? 23.400 9.783 -19.625 1.00 90.56 85 ALA A N 1
ATOM 639 C CA . ALA A 1 85 ? 23.553 11.137 -20.157 1.00 90.56 85 ALA A CA 1
ATOM 640 C C . ALA A 1 85 ? 24.284 12.075 -19.178 1.00 90.56 85 ALA A C 1
ATOM 642 O O . ALA A 1 85 ? 25.167 12.831 -19.593 1.00 90.56 85 ALA A O 1
ATOM 643 N N . GLU A 1 86 ? 23.982 11.991 -17.881 1.00 91.56 86 GLU A N 1
ATOM 644 C CA . GLU A 1 86 ? 24.671 12.735 -16.819 1.00 91.56 86 GLU A CA 1
ATOM 645 C C . GLU A 1 86 ? 26.155 12.371 -16.730 1.00 91.56 86 GLU A C 1
ATOM 647 O O . GLU A 1 86 ? 27.018 13.254 -16.759 1.00 91.56 86 GLU A O 1
ATOM 652 N N . ASN A 1 87 ? 26.472 11.074 -16.704 1.00 90.44 87 ASN A N 1
ATOM 653 C CA . ASN A 1 87 ? 27.851 10.586 -16.666 1.00 90.44 87 ASN A CA 1
ATOM 654 C C . ASN A 1 87 ? 28.655 11.041 -17.893 1.00 90.44 87 ASN A C 1
ATOM 656 O O . ASN A 1 87 ? 29.830 11.414 -17.785 1.00 90.44 87 ASN A O 1
ATOM 660 N N . LEU A 1 88 ? 28.021 11.061 -19.067 1.00 87.88 88 LEU A N 1
ATOM 661 C CA . LEU A 1 88 ? 28.620 11.569 -20.298 1.00 87.88 88 LEU A CA 1
ATOM 662 C C . LEU A 1 88 ? 28.836 13.082 -20.247 1.00 87.88 88 LEU A C 1
ATOM 664 O O . LEU A 1 88 ? 29.900 13.553 -20.648 1.00 87.88 88 LEU A O 1
ATOM 668 N N . LYS A 1 89 ? 27.880 13.846 -19.707 1.00 87.50 89 LYS A N 1
ATOM 669 C CA . LYS A 1 89 ? 28.003 15.299 -19.519 1.00 87.50 89 LYS A CA 1
ATOM 670 C C . LYS A 1 89 ? 29.147 15.634 -18.560 1.00 87.50 89 LYS A C 1
ATOM 672 O O . LYS A 1 89 ? 29.957 16.509 -18.865 1.00 87.50 89 LYS A O 1
ATOM 677 N N . ALA A 1 90 ? 29.263 14.908 -17.448 1.00 87.81 90 ALA A N 1
ATOM 678 C CA . ALA A 1 90 ? 30.369 15.051 -16.502 1.00 87.81 90 ALA A CA 1
ATOM 679 C C . ALA A 1 90 ? 31.719 14.699 -17.147 1.00 87.81 90 ALA A C 1
ATOM 681 O O . ALA A 1 90 ? 32.713 15.398 -16.953 1.00 87.81 90 ALA A O 1
ATOM 682 N N . THR A 1 91 ? 31.757 13.650 -17.973 1.00 86.81 91 THR A N 1
ATOM 683 C CA . THR A 1 91 ? 32.961 13.273 -18.728 1.00 86.81 91 THR A CA 1
ATOM 684 C C . THR A 1 91 ? 33.354 14.352 -19.736 1.00 86.81 91 THR A C 1
ATOM 686 O O . THR A 1 91 ? 34.524 14.721 -19.794 1.00 86.81 91 THR A O 1
ATOM 689 N N . ALA A 1 92 ? 32.392 14.925 -20.462 1.00 84.06 92 ALA A N 1
ATOM 690 C CA . ALA A 1 92 ? 32.632 16.038 -21.379 1.00 84.06 92 ALA A CA 1
ATOM 691 C C . ALA A 1 92 ? 33.192 17.273 -20.659 1.00 84.06 92 ALA A C 1
ATOM 693 O O . ALA A 1 92 ? 34.122 17.906 -21.157 1.00 84.06 92 ALA A O 1
ATOM 694 N N . ALA A 1 93 ? 32.667 17.594 -19.472 1.00 85.25 93 ALA A N 1
ATOM 695 C CA . ALA A 1 93 ? 33.180 18.683 -18.647 1.00 85.25 93 ALA A CA 1
ATOM 696 C C . ALA A 1 93 ? 34.637 18.437 -18.219 1.00 85.25 93 ALA A C 1
ATOM 698 O O . ALA A 1 93 ? 35.469 19.322 -18.402 1.00 85.25 93 ALA A O 1
ATOM 699 N N . ARG A 1 94 ? 34.965 17.221 -17.749 1.00 85.31 94 ARG A N 1
ATOM 700 C CA . ARG A 1 94 ? 36.341 16.838 -17.380 1.00 85.31 94 ARG A CA 1
ATOM 701 C C . ARG A 1 94 ? 37.319 16.931 -18.549 1.00 85.31 94 ARG A C 1
ATOM 703 O O . ARG A 1 94 ? 38.429 17.421 -18.368 1.00 85.31 94 ARG A O 1
ATOM 710 N N . VAL A 1 95 ? 36.908 16.486 -19.740 1.00 82.81 95 VAL A N 1
ATOM 711 C CA . VAL A 1 95 ? 37.725 16.604 -20.958 1.00 82.81 95 VAL A CA 1
ATOM 712 C C . VAL A 1 95 ? 38.012 18.076 -21.253 1.00 82.81 95 VAL A C 1
ATOM 714 O O . VAL A 1 95 ? 39.174 18.443 -21.385 1.00 82.81 95 VAL A O 1
ATOM 717 N N . ARG A 1 96 ? 36.988 18.942 -21.246 1.00 79.56 96 ARG A N 1
ATOM 718 C CA . ARG A 1 96 ? 37.160 20.390 -21.468 1.00 79.56 96 ARG A CA 1
ATOM 719 C C . ARG A 1 96 ? 38.097 21.041 -20.452 1.00 79.56 96 ARG A C 1
ATOM 721 O O . ARG A 1 96 ? 38.908 21.872 -20.841 1.00 79.56 96 ARG A O 1
ATOM 728 N N . THR A 1 97 ? 38.014 20.666 -19.175 1.00 77.44 97 THR A N 1
ATOM 729 C CA . THR A 1 97 ? 38.925 21.189 -18.145 1.00 77.44 97 THR A CA 1
ATOM 730 C C . THR A 1 97 ? 40.351 20.671 -18.308 1.00 77.44 97 THR A C 1
ATOM 732 O O . THR A 1 97 ? 41.279 21.430 -18.079 1.00 77.44 97 THR A O 1
ATOM 735 N N . SER A 1 98 ? 40.541 19.418 -18.742 1.00 72.88 98 SER A N 1
ATOM 736 C CA . SER A 1 98 ? 41.875 18.844 -18.991 1.00 72.88 98 SER A CA 1
ATOM 737 C C . SER A 1 98 ? 42.519 19.296 -20.305 1.00 72.88 98 SER A C 1
ATOM 739 O O . SER A 1 98 ? 43.715 19.116 -20.491 1.00 72.88 98 SER A O 1
ATOM 741 N N . SER A 1 99 ? 41.723 19.836 -21.229 1.00 62.28 99 SER A N 1
ATOM 742 C CA . SER A 1 99 ? 42.178 20.383 -22.512 1.00 62.28 99 SER A CA 1
ATOM 743 C C . SER A 1 99 ? 42.370 21.899 -22.476 1.00 62.28 99 SER A C 1
ATOM 745 O O . SER A 1 99 ? 42.707 22.482 -23.504 1.00 62.28 99 SER A O 1
ATOM 747 N N . ARG A 1 100 ? 42.145 22.553 -21.326 1.00 53.72 100 ARG A N 1
ATOM 748 C CA . ARG A 1 100 ? 42.582 23.937 -21.139 1.00 53.72 100 ARG A CA 1
ATOM 749 C C . ARG A 1 100 ? 44.116 23.938 -21.096 1.00 53.72 100 ARG A C 1
ATOM 751 O O . ARG A 1 100 ? 44.663 23.196 -20.284 1.00 53.72 100 ARG A O 1
ATOM 758 N N . PRO A 1 101 ? 44.797 24.710 -21.960 1.00 52.81 101 PRO A N 1
ATOM 759 C CA . PRO A 1 101 ? 46.231 24.895 -21.823 1.00 52.81 101 PRO A CA 1
ATOM 760 C C . PRO A 1 101 ? 46.509 25.522 -20.455 1.00 52.81 101 PRO A C 1
ATOM 762 O O . PRO A 1 101 ? 45.773 26.422 -20.043 1.00 52.81 101 PRO A O 1
ATOM 765 N N . ASP A 1 102 ? 47.547 25.046 -19.764 1.00 42.66 102 ASP A N 1
ATOM 766 C CA . ASP A 1 102 ? 48.138 25.806 -18.665 1.00 42.66 102 ASP A CA 1
ATOM 767 C C . ASP A 1 102 ? 48.469 27.199 -19.215 1.00 42.66 102 ASP A C 1
ATOM 769 O O . ASP A 1 102 ? 49.240 27.335 -20.170 1.00 42.66 102 ASP A O 1
ATOM 773 N N . GLU A 1 103 ? 47.857 28.237 -18.644 1.00 48.38 103 GLU A N 1
ATOM 774 C CA . GLU A 1 103 ? 48.288 29.623 -18.826 1.00 48.38 103 GLU A CA 1
ATOM 775 C C . GLU A 1 103 ? 49.657 29.765 -18.149 1.00 48.38 103 GLU A C 1
ATOM 777 O O . GLU A 1 103 ? 49.786 30.194 -17.006 1.00 48.38 103 GLU A O 1
ATOM 782 N N . GLY A 1 104 ? 50.683 29.276 -18.838 1.00 48.66 104 GLY A N 1
ATOM 783 C CA . GLY A 1 104 ? 52.015 29.106 -18.286 1.00 48.66 104 GLY A CA 1
ATOM 784 C C . GLY A 1 104 ? 53.019 28.563 -19.295 1.00 48.66 104 GLY A C 1
ATOM 785 O O . GLY A 1 104 ? 53.883 27.786 -18.915 1.00 48.66 104 GLY A O 1
ATOM 786 N N . SER A 1 105 ? 52.915 28.932 -20.574 1.00 36.66 105 SER A N 1
ATOM 787 C CA . SER A 1 105 ? 54.069 28.897 -21.479 1.00 36.66 105 SER A CA 1
ATOM 788 C C . SER A 1 105 ? 53.818 29.776 -22.700 1.00 36.66 105 SER A C 1
ATOM 790 O O . SER A 1 105 ? 53.078 29.408 -23.611 1.00 36.66 105 SER A O 1
ATOM 792 N N . ASP A 1 106 ? 54.486 30.928 -22.724 1.00 45.47 106 ASP A N 1
ATOM 793 C CA . ASP A 1 106 ? 54.800 31.660 -23.947 1.00 45.47 106 ASP A CA 1
ATOM 794 C C . ASP A 1 106 ? 55.519 30.733 -24.937 1.00 45.47 106 ASP A C 1
ATOM 796 O O . ASP A 1 106 ? 56.554 30.157 -24.603 1.00 45.47 106 ASP A O 1
ATOM 800 N N . ALA A 1 107 ? 54.981 30.609 -26.150 1.00 42.28 107 ALA A N 1
ATOM 801 C CA . ALA A 1 107 ? 55.740 30.482 -27.398 1.00 42.28 107 ALA A CA 1
ATOM 802 C C . ALA A 1 107 ? 54.759 30.453 -28.579 1.00 42.28 107 ALA A C 1
ATOM 804 O O . ALA A 1 107 ? 53.947 29.541 -28.720 1.00 42.28 107 ALA A O 1
ATOM 805 N N . GLY A 1 108 ? 54.823 31.488 -29.416 1.00 41.06 108 GLY A N 1
ATOM 806 C CA . GLY A 1 108 ? 53.931 31.673 -30.552 1.00 41.06 108 GLY A CA 1
ATOM 807 C C . GLY A 1 108 ? 54.182 30.737 -31.734 1.00 41.06 108 GLY A C 1
ATOM 808 O O . GLY A 1 108 ? 55.279 30.227 -31.933 1.00 41.06 108 GLY A O 1
ATOM 809 N N . ALA A 1 109 ? 53.157 30.610 -32.573 1.00 34.81 109 ALA A N 1
ATOM 810 C CA . ALA A 1 109 ? 53.286 30.474 -34.019 1.00 34.81 109 ALA A CA 1
ATOM 811 C C . ALA A 1 109 ? 51.934 30.811 -34.663 1.00 34.81 109 ALA A C 1
ATOM 813 O O . ALA A 1 109 ? 50.906 30.207 -34.364 1.00 34.81 109 ALA A O 1
ATOM 814 N N . SER A 1 110 ? 51.956 31.819 -35.526 1.00 41.56 110 SER A N 1
ATOM 815 C CA . SER A 1 110 ? 50.893 32.208 -36.443 1.00 41.56 110 SER A CA 1
ATOM 816 C C . SER A 1 110 ? 50.681 31.146 -37.527 1.00 41.56 110 SER A C 1
ATOM 818 O O . SER A 1 110 ? 51.631 30.518 -37.990 1.00 41.56 110 SER A O 1
ATOM 820 N N . GLY A 1 111 ? 49.439 30.988 -37.985 1.00 31.42 111 GLY A N 1
ATOM 821 C CA . GLY A 1 111 ? 49.133 30.178 -39.164 1.00 31.42 111 GLY A CA 1
ATOM 822 C C . GLY A 1 111 ? 47.652 29.844 -39.280 1.00 31.42 111 GLY A C 1
ATOM 823 O O . GLY A 1 111 ? 47.227 28.768 -38.878 1.00 31.42 111 GLY A O 1
ATOM 824 N N . GLY A 1 112 ? 46.864 30.775 -39.819 1.00 32.22 112 GLY A N 1
ATOM 825 C CA . GLY A 1 112 ? 45.498 30.494 -40.248 1.00 32.22 112 GLY A CA 1
ATOM 826 C C . GLY A 1 112 ? 45.481 29.811 -41.615 1.00 32.22 112 GLY A C 1
ATOM 827 O O . GLY A 1 112 ? 46.232 30.204 -42.505 1.00 32.22 112 GLY A O 1
ATOM 828 N N . HIS A 1 113 ? 44.584 28.845 -41.799 1.00 30.86 113 HIS A N 1
ATOM 829 C CA . HIS A 1 113 ? 43.868 28.715 -43.062 1.00 30.86 113 HIS A CA 1
ATOM 830 C C . HIS A 1 113 ? 42.499 28.069 -42.848 1.00 30.86 113 HIS A C 1
ATOM 832 O O . HIS A 1 113 ? 42.341 27.126 -42.072 1.00 30.86 113 HIS A O 1
ATOM 838 N N . ASP A 1 114 ? 41.530 28.654 -43.538 1.00 36.31 114 ASP A N 1
ATOM 839 C CA . ASP A 1 114 ? 40.104 28.400 -43.483 1.00 36.31 114 ASP A CA 1
ATOM 840 C C . ASP A 1 114 ? 39.722 26.987 -43.928 1.00 36.31 114 ASP A C 1
ATOM 842 O O . ASP A 1 114 ? 40.182 26.469 -44.944 1.00 36.31 114 ASP A O 1
ATOM 846 N N . GLY A 1 115 ? 38.779 26.405 -43.194 1.00 29.19 115 GLY A N 1
ATOM 847 C CA . GLY A 1 115 ? 38.029 25.223 -43.590 1.00 29.19 115 GLY A CA 1
ATOM 848 C C . GLY A 1 115 ? 36.553 25.451 -43.304 1.00 29.19 115 GLY A C 1
ATOM 849 O O . GLY A 1 115 ? 36.020 24.915 -42.337 1.00 29.19 115 GLY A O 1
ATOM 850 N N . ALA A 1 116 ? 35.903 26.275 -44.129 1.00 41.53 116 ALA A N 1
ATOM 851 C CA . ALA A 1 116 ? 34.456 26.457 -44.141 1.00 41.53 116 ALA A CA 1
ATOM 852 C C . ALA A 1 116 ? 33.767 25.138 -44.545 1.00 41.53 116 ALA A C 1
ATOM 854 O O . ALA A 1 116 ? 33.543 24.853 -45.722 1.00 41.53 116 ALA A O 1
ATOM 855 N N . GLY A 1 117 ? 33.461 24.305 -43.552 1.00 31.45 117 GLY A N 1
ATOM 856 C CA . GLY A 1 117 ? 32.695 23.075 -43.701 1.00 31.45 117 GLY A CA 1
ATOM 857 C C . GLY A 1 117 ? 31.265 23.272 -43.217 1.00 31.45 117 GLY A C 1
ATOM 858 O O . GLY A 1 117 ? 31.029 23.209 -42.021 1.00 31.45 117 GLY A O 1
ATOM 859 N N . ARG A 1 118 ? 30.350 23.509 -44.168 1.00 30.27 118 ARG A N 1
ATOM 860 C CA . ARG A 1 118 ? 28.879 23.371 -44.094 1.00 30.27 118 ARG A CA 1
ATOM 861 C C . ARG A 1 118 ? 28.285 23.279 -42.678 1.00 30.27 118 ARG A C 1
ATOM 863 O O . ARG A 1 118 ? 28.199 22.186 -42.118 1.00 30.27 118 ARG A O 1
ATOM 870 N N . ASP A 1 119 ? 27.712 24.391 -42.219 1.00 29.52 119 ASP A N 1
ATOM 871 C CA . ASP A 1 119 ? 26.600 24.390 -41.267 1.00 29.52 119 ASP A CA 1
ATOM 872 C C . ASP A 1 119 ? 25.416 23.645 -41.900 1.00 29.52 119 ASP A C 1
ATOM 874 O O . ASP A 1 119 ? 24.531 24.212 -42.543 1.00 29.52 119 ASP A O 1
ATOM 878 N N . VAL A 1 120 ? 25.411 22.323 -41.752 1.00 31.86 120 VAL A N 1
ATOM 879 C CA . VAL A 1 120 ? 24.149 21.601 -41.677 1.00 31.86 120 VAL A CA 1
ATOM 880 C C . VAL A 1 120 ? 23.541 22.074 -40.369 1.00 31.86 120 VAL A C 1
ATOM 882 O O . VAL A 1 120 ? 24.177 21.925 -39.330 1.00 31.86 120 VAL A O 1
ATOM 885 N N . ALA A 1 121 ? 22.347 22.662 -40.421 1.00 33.78 121 ALA A N 1
ATOM 886 C CA . ALA A 1 121 ? 21.545 22.956 -39.242 1.00 33.78 121 ALA A CA 1
ATOM 887 C C . ALA A 1 121 ? 21.190 21.632 -38.543 1.00 33.78 121 ALA A C 1
ATOM 889 O O . ALA A 1 121 ? 20.099 21.085 -38.687 1.00 33.78 121 ALA A O 1
ATOM 890 N N . VAL A 1 122 ? 22.168 21.070 -37.840 1.00 40.09 122 VAL A N 1
ATOM 891 C CA . VAL A 1 122 ? 21.993 20.030 -36.849 1.00 40.09 122 VAL A CA 1
ATOM 892 C C . VAL A 1 122 ? 21.332 20.769 -35.704 1.00 40.09 122 VAL A C 1
ATOM 894 O O . VAL A 1 122 ? 21.926 21.668 -35.115 1.00 40.09 122 VAL A O 1
ATOM 897 N N . THR A 1 123 ? 20.071 20.461 -35.419 1.00 43.56 123 THR A N 1
ATOM 898 C CA . THR A 1 123 ? 19.503 20.797 -34.116 1.00 43.56 123 THR A CA 1
ATOM 899 C C . THR A 1 123 ? 20.467 20.220 -33.090 1.00 43.56 123 THR A C 1
ATOM 901 O O . THR A 1 123 ? 20.569 18.998 -32.983 1.00 43.56 123 THR A O 1
ATOM 904 N N . ASP A 1 124 ? 21.269 21.071 -32.447 1.00 55.84 124 ASP A N 1
ATOM 905 C CA . ASP A 1 124 ? 22.344 20.632 -31.564 1.00 55.84 124 ASP A CA 1
ATOM 906 C C . ASP A 1 124 ? 21.721 19.984 -30.329 1.00 55.84 124 ASP A C 1
ATOM 908 O O . ASP A 1 124 ? 21.468 20.624 -29.305 1.00 55.84 124 ASP A O 1
ATOM 912 N N . THR A 1 125 ? 21.437 18.686 -30.431 1.00 66.31 125 THR A N 1
ATOM 913 C CA . THR A 1 125 ? 21.010 17.866 -29.309 1.00 66.31 125 THR A CA 1
ATOM 914 C C . THR A 1 125 ? 22.132 17.887 -28.286 1.00 66.31 125 THR A C 1
ATOM 916 O O . THR A 1 125 ? 23.145 17.192 -28.400 1.00 66.31 125 THR A O 1
ATOM 919 N N . THR A 1 126 ? 21.964 18.710 -27.259 1.00 84.19 126 THR A N 1
ATOM 920 C CA . THR A 1 126 ? 22.899 18.756 -26.141 1.00 84.19 126 THR A CA 1
ATOM 921 C C . THR A 1 126 ? 22.553 17.661 -25.140 1.00 84.19 126 THR A C 1
ATOM 923 O O . THR A 1 126 ? 21.383 17.382 -24.880 1.00 84.19 126 THR A O 1
ATOM 926 N N . LEU A 1 127 ? 23.568 17.087 -24.485 1.00 84.62 127 LEU A N 1
ATOM 927 C CA . LEU A 1 127 ? 23.350 16.158 -23.365 1.00 84.62 127 LEU A CA 1
ATOM 928 C C . LEU A 1 127 ? 22.459 16.779 -22.275 1.00 84.62 127 LEU A C 1
ATOM 930 O O . LEU A 1 127 ? 21.668 16.079 -21.659 1.00 84.62 127 LEU A O 1
ATOM 934 N N . ALA A 1 128 ? 22.543 18.099 -22.066 1.00 86.88 128 ALA A N 1
ATOM 935 C CA . ALA A 1 128 ? 21.676 18.817 -21.134 1.00 86.88 128 ALA A CA 1
ATOM 936 C C . ALA A 1 128 ? 20.200 18.828 -21.575 1.00 86.88 128 ALA A C 1
ATOM 938 O O . ALA A 1 128 ? 19.321 18.642 -20.736 1.00 86.88 128 ALA A O 1
ATOM 939 N N . GLY A 1 129 ? 19.930 19.007 -22.872 1.00 87.19 129 GLY A N 1
ATOM 940 C CA . GLY A 1 129 ? 18.582 18.913 -23.434 1.00 87.19 129 GLY A CA 1
ATOM 941 C C . GLY A 1 129 ? 17.984 17.516 -23.270 1.00 87.19 129 GLY A C 1
ATOM 942 O O . GLY A 1 129 ? 16.851 17.387 -22.812 1.00 87.19 129 GLY A O 1
ATOM 943 N N . VAL A 1 130 ? 18.776 16.473 -23.540 1.00 88.31 130 VAL A N 1
ATOM 944 C CA . VAL A 1 130 ? 18.352 15.071 -23.381 1.00 88.31 130 VAL A CA 1
ATOM 945 C C . VAL A 1 130 ? 18.040 14.732 -21.923 1.00 88.31 130 VAL A C 1
ATOM 947 O O . VAL A 1 130 ? 17.016 14.103 -21.658 1.00 88.31 130 VAL A O 1
ATOM 950 N N . ILE A 1 131 ? 18.868 15.182 -20.971 1.00 91.56 131 ILE A N 1
ATOM 951 C CA . ILE A 1 131 ? 18.615 15.004 -19.529 1.00 91.56 131 ILE A CA 1
ATOM 952 C C . ILE A 1 131 ? 17.279 15.650 -19.148 1.00 91.56 131 ILE A C 1
ATOM 954 O O . ILE A 1 131 ? 16.398 14.963 -18.637 1.00 91.56 131 ILE A O 1
ATOM 958 N N . LYS A 1 132 ? 17.075 16.928 -19.498 1.00 92.75 132 LYS A N 1
ATOM 959 C CA . LYS A 1 132 ? 15.833 17.651 -19.189 1.00 92.75 132 LYS A CA 1
ATOM 960 C C . LYS A 1 132 ? 14.601 16.978 -19.805 1.00 92.75 132 LYS A C 1
ATOM 962 O O . LYS A 1 132 ? 13.569 16.858 -19.150 1.00 92.75 132 LYS A O 1
ATOM 967 N N . MET A 1 133 ? 14.689 16.532 -21.060 1.00 92.12 133 MET A N 1
ATOM 968 C CA . MET A 1 133 ? 13.607 15.789 -21.715 1.00 92.12 133 MET A CA 1
ATOM 969 C C . MET A 1 133 ? 13.278 14.499 -20.955 1.00 92.12 133 MET A C 1
ATOM 971 O O . MET A 1 133 ? 12.107 14.215 -20.699 1.00 92.12 133 MET A O 1
ATOM 975 N N . THR A 1 134 ? 14.310 13.747 -20.572 1.00 93.38 134 THR A N 1
ATOM 976 C CA . THR A 1 134 ? 14.174 12.489 -19.832 1.00 93.38 134 THR A CA 1
ATOM 977 C C . THR A 1 134 ? 13.508 12.722 -18.475 1.00 93.38 134 THR A C 1
ATOM 979 O O . THR A 1 134 ? 12.519 12.063 -18.168 1.00 93.38 134 THR A O 1
ATOM 982 N N . GLU A 1 135 ? 13.967 13.709 -17.699 1.00 94.44 135 GLU A N 1
ATOM 983 C CA . GLU A 1 135 ? 13.392 14.079 -16.395 1.00 94.44 135 GLU A CA 1
ATOM 984 C C . GLU A 1 135 ? 11.911 14.471 -16.494 1.00 94.44 135 GLU A C 1
ATOM 986 O O . GLU A 1 135 ? 11.084 14.026 -15.690 1.00 94.44 135 GLU A O 1
ATOM 991 N N . MET A 1 136 ? 11.549 15.282 -17.497 1.00 95.19 136 MET A N 1
ATOM 992 C CA . MET A 1 136 ? 10.157 15.678 -17.730 1.00 95.19 136 MET A CA 1
ATOM 993 C C . MET A 1 136 ? 9.272 14.468 -18.040 1.00 95.19 136 MET A C 1
ATOM 995 O O . MET A 1 136 ? 8.148 14.380 -17.540 1.00 95.19 136 MET A O 1
ATOM 999 N N . LYS A 1 137 ? 9.769 13.523 -18.843 1.00 94.62 137 LYS A N 1
ATOM 1000 C CA . LYS A 1 137 ? 9.016 12.326 -19.231 1.00 94.62 137 LYS A CA 1
ATOM 1001 C C . LYS A 1 137 ? 8.891 11.325 -18.083 1.00 94.62 137 LYS A C 1
ATOM 1003 O O . LYS A 1 137 ? 7.777 10.882 -17.825 1.00 94.62 137 LYS A O 1
ATOM 1008 N N . VAL A 1 138 ? 9.962 11.077 -17.326 1.00 96.00 138 VAL A N 1
ATOM 1009 C CA . VAL A 1 138 ? 9.921 10.309 -16.065 1.00 96.00 138 VAL A CA 1
ATOM 1010 C C . VAL A 1 138 ? 8.886 10.904 -15.110 1.00 96.00 138 VAL A C 1
ATOM 1012 O O . VAL A 1 138 ? 8.021 10.196 -14.602 1.00 96.00 138 VAL A O 1
ATOM 1015 N N . SER A 1 139 ? 8.901 12.226 -14.927 1.00 95.56 139 SER A N 1
ATOM 1016 C CA . SER A 1 139 ? 7.924 12.914 -14.075 1.00 95.56 139 SER A CA 1
ATOM 1017 C C . SER A 1 139 ? 6.486 12.751 -14.574 1.00 95.56 139 SER A C 1
ATOM 1019 O O . SER A 1 139 ? 5.566 12.656 -13.766 1.00 95.56 139 SER A O 1
ATOM 1021 N N . SER A 1 140 ? 6.270 12.729 -15.892 1.00 94.44 140 SER A N 1
ATOM 1022 C CA . SER A 1 140 ? 4.947 12.507 -16.483 1.00 94.44 140 SER A CA 1
ATOM 1023 C C . SER A 1 140 ? 4.447 11.081 -16.257 1.00 94.44 140 SER A C 1
ATOM 1025 O O . SER A 1 140 ? 3.277 10.909 -15.925 1.00 94.44 140 SER A O 1
ATOM 1027 N N . ILE A 1 141 ? 5.315 10.079 -16.421 1.00 95.19 141 ILE A N 1
ATOM 1028 C CA . ILE A 1 141 ? 4.985 8.666 -16.183 1.00 95.19 141 ILE A CA 1
ATOM 1029 C C . ILE A 1 141 ? 4.646 8.459 -14.704 1.00 95.19 141 ILE A C 1
ATOM 1031 O O . ILE A 1 141 ? 3.574 7.952 -14.385 1.00 95.19 141 ILE A O 1
ATOM 1035 N N . ARG A 1 142 ? 5.473 8.988 -13.791 1.00 94.44 142 ARG A N 1
ATOM 1036 C CA . ARG A 1 142 ? 5.231 8.930 -12.339 1.00 94.44 142 ARG A CA 1
ATOM 1037 C C . ARG A 1 142 ? 3.859 9.452 -11.922 1.00 94.44 142 ARG A C 1
ATOM 1039 O O . ARG A 1 142 ? 3.191 8.850 -11.085 1.00 94.44 142 ARG A O 1
ATOM 1046 N N . ARG A 1 143 ? 3.423 10.574 -12.505 1.00 93.56 143 ARG A N 1
ATOM 1047 C CA . ARG A 1 143 ? 2.103 11.161 -12.210 1.00 93.56 143 ARG A CA 1
ATOM 1048 C C . ARG A 1 143 ? 0.943 10.251 -12.612 1.00 93.56 143 ARG A C 1
ATOM 1050 O O . ARG A 1 143 ? -0.112 10.358 -11.997 1.00 93.56 143 ARG A O 1
ATOM 1057 N N . ARG A 1 144 ? 1.128 9.393 -13.619 1.00 90.88 144 ARG A N 1
ATOM 1058 C CA . ARG A 1 144 ? 0.131 8.410 -14.062 1.00 90.88 144 ARG A CA 1
ATOM 1059 C C . ARG A 1 144 ? 0.187 7.132 -13.221 1.00 90.88 144 ARG A C 1
ATOM 1061 O O . ARG A 1 144 ? -0.849 6.691 -12.738 1.00 90.88 144 ARG A O 1
ATOM 1068 N N . VAL A 1 145 ? 1.379 6.582 -12.993 1.00 94.81 145 VAL A N 1
ATOM 1069 C CA . VAL A 1 145 ? 1.530 5.257 -12.369 1.00 94.81 145 VAL A CA 1
ATOM 1070 C C . VAL A 1 145 ? 1.208 5.239 -10.872 1.00 94.81 145 VAL A C 1
ATOM 1072 O O . VAL A 1 145 ? 0.606 4.287 -10.385 1.00 94.81 145 VAL A O 1
ATOM 1075 N N . ILE A 1 146 ? 1.543 6.298 -10.121 1.00 94.44 146 ILE A N 1
ATOM 1076 C CA . ILE A 1 146 ? 1.331 6.345 -8.661 1.00 94.44 146 ILE A CA 1
ATOM 1077 C C . ILE A 1 146 ? -0.158 6.181 -8.284 1.00 94.44 146 ILE A C 1
ATOM 1079 O O . ILE A 1 146 ? -0.455 5.380 -7.392 1.00 94.44 146 ILE A O 1
ATOM 1083 N N . PRO A 1 147 ? -1.113 6.884 -8.930 1.00 91.50 147 PRO A N 1
ATOM 1084 C CA . PRO A 1 147 ? -2.539 6.617 -8.746 1.00 91.50 147 PRO A CA 1
ATOM 1085 C C . PRO A 1 147 ? -2.939 5.162 -9.015 1.00 91.50 147 PRO A C 1
ATOM 1087 O O . PRO A 1 147 ? -3.679 4.590 -8.220 1.00 91.50 147 PRO A O 1
ATOM 1090 N N . PHE A 1 148 ? -2.421 4.535 -10.073 1.00 93.44 148 PHE A N 1
ATOM 1091 C CA . PHE A 1 148 ? -2.741 3.140 -10.393 1.00 93.44 148 PHE A CA 1
ATOM 1092 C C . PHE A 1 148 ? -2.179 2.146 -9.380 1.00 93.44 148 PHE A C 1
ATOM 1094 O O . PHE A 1 148 ? -2.879 1.212 -9.001 1.00 93.44 148 PHE A O 1
ATOM 1101 N N . ILE A 1 149 ? -0.977 2.383 -8.848 1.00 95.62 149 ILE A N 1
ATOM 1102 C CA . ILE A 1 149 ? -0.439 1.585 -7.736 1.00 95.62 149 ILE A CA 1
ATOM 1103 C C . ILE A 1 149 ? -1.346 1.703 -6.505 1.00 95.62 149 ILE A C 1
ATOM 1105 O O . ILE A 1 149 ? -1.560 0.723 -5.790 1.00 95.62 149 ILE A O 1
ATOM 1109 N N . ARG A 1 150 ? -1.914 2.891 -6.254 1.00 93.62 150 ARG A N 1
ATOM 1110 C CA . ARG A 1 150 ? -2.847 3.087 -5.136 1.00 93.62 150 ARG A CA 1
ATOM 1111 C C . ARG A 1 150 ? -4.120 2.286 -5.346 1.00 93.62 150 ARG A C 1
ATOM 1113 O O . ARG A 1 150 ? -4.559 1.633 -4.409 1.00 93.62 150 ARG A O 1
ATOM 1120 N N . VAL A 1 151 ? -4.686 2.330 -6.548 1.00 92.06 151 VAL A N 1
ATOM 1121 C CA . VAL A 1 151 ? -5.858 1.528 -6.919 1.00 92.06 151 VAL A CA 1
ATOM 1122 C C . VAL A 1 151 ? -5.560 0.042 -6.745 1.00 92.06 151 VAL A C 1
ATOM 1124 O O . VAL A 1 151 ? -6.338 -0.652 -6.104 1.00 92.06 151 VAL A O 1
ATOM 1127 N N . LEU A 1 152 ? -4.405 -0.426 -7.221 1.00 92.69 152 LEU A N 1
ATOM 1128 C CA . LEU A 1 152 ? -3.997 -1.822 -7.104 1.00 92.69 152 LEU A CA 1
ATOM 1129 C C . LEU A 1 152 ? -3.939 -2.283 -5.640 1.00 92.69 152 LEU A C 1
ATOM 1131 O O . LEU A 1 152 ? -4.552 -3.287 -5.282 1.00 92.69 152 LEU A O 1
ATOM 1135 N N . LEU A 1 153 ? -3.256 -1.528 -4.773 1.00 94.19 153 LEU A N 1
ATOM 1136 C CA . LEU A 1 153 ? -3.188 -1.854 -3.347 1.00 94.19 153 LEU A CA 1
ATOM 1137 C C . LEU A 1 153 ? -4.572 -1.784 -2.680 1.00 94.19 153 LEU A C 1
ATOM 1139 O O . LEU A 1 153 ? -4.896 -2.660 -1.880 1.00 94.19 153 LEU A O 1
ATOM 1143 N N . THR A 1 154 ? -5.386 -0.778 -3.017 1.00 92.12 154 THR A N 1
ATOM 1144 C CA . THR A 1 154 ? -6.759 -0.636 -2.504 1.00 92.12 154 THR A CA 1
ATOM 1145 C C . THR A 1 154 ? -7.645 -1.803 -2.891 1.00 92.12 154 THR A C 1
ATOM 1147 O O . THR A 1 154 ? -8.349 -2.320 -2.030 1.00 92.12 154 THR A O 1
ATOM 1150 N N . ALA A 1 155 ? -7.568 -2.266 -4.137 1.00 89.44 155 ALA A N 1
ATOM 1151 C CA . ALA A 1 155 ? -8.298 -3.442 -4.578 1.00 89.44 155 ALA A CA 1
ATOM 1152 C C . ALA A 1 155 ? -7.899 -4.676 -3.758 1.00 89.44 155 ALA A C 1
ATOM 1154 O O . ALA A 1 155 ? -8.764 -5.342 -3.194 1.00 89.44 155 ALA A O 1
ATOM 1155 N N . ARG A 1 156 ? -6.589 -4.934 -3.604 1.00 92.25 156 ARG A N 1
ATOM 1156 C CA . ARG A 1 156 ? -6.099 -6.083 -2.823 1.00 92.25 156 ARG A CA 1
ATOM 1157 C C . ARG A 1 156 ? -6.578 -6.042 -1.374 1.00 92.25 156 ARG A C 1
ATOM 1159 O O . ARG A 1 156 ? -7.159 -7.011 -0.894 1.00 92.25 156 ARG A O 1
ATOM 1166 N N . PHE A 1 157 ? -6.364 -4.930 -0.663 1.00 92.62 157 PHE A N 1
ATOM 1167 C CA . PHE A 1 157 ? -6.790 -4.875 0.736 1.00 92.62 157 PHE A CA 1
ATOM 1168 C C . PHE A 1 157 ? -8.314 -4.820 0.884 1.00 92.62 157 PHE A C 1
ATOM 1170 O O . PHE A 1 157 ? -8.822 -5.311 1.885 1.00 92.62 157 PHE A O 1
ATOM 1177 N N . GLY A 1 158 ? -9.047 -4.259 -0.084 1.00 90.25 158 GLY A N 1
ATOM 1178 C CA . GLY A 1 158 ? -10.512 -4.270 -0.113 1.00 90.25 158 GLY A CA 1
ATOM 1179 C C . GLY A 1 158 ? -11.065 -5.693 -0.142 1.00 90.25 158 GLY A C 1
ATOM 1180 O O . GLY A 1 158 ? -11.865 -6.052 0.718 1.00 90.25 158 GLY A O 1
ATOM 1181 N N . LEU A 1 159 ? -10.529 -6.542 -1.026 1.00 89.12 159 LEU A N 1
ATOM 1182 C CA . LEU A 1 159 ? -10.884 -7.964 -1.087 1.00 89.12 159 LEU A CA 1
ATOM 1183 C C . LEU A 1 159 ? -10.636 -8.682 0.245 1.00 89.12 159 LEU A C 1
ATOM 1185 O O . LEU A 1 159 ? -11.467 -9.481 0.683 1.00 89.12 159 LEU A O 1
ATOM 1189 N N . ILE A 1 160 ? -9.516 -8.378 0.910 1.00 93.12 160 ILE A N 1
ATOM 1190 C CA . ILE A 1 160 ? -9.186 -8.932 2.231 1.00 93.12 160 ILE A CA 1
ATOM 1191 C C . ILE A 1 160 ? -10.203 -8.480 3.282 1.00 93.12 160 ILE A C 1
ATOM 1193 O O . ILE A 1 160 ? -10.676 -9.307 4.061 1.00 93.12 160 ILE A O 1
ATOM 1197 N N . LEU A 1 161 ? -10.548 -7.188 3.299 1.00 92.25 161 LEU A N 1
ATOM 1198 C CA . LEU A 1 161 ? -11.518 -6.622 4.238 1.00 92.25 161 LEU A CA 1
ATOM 1199 C C . LEU A 1 161 ? -12.903 -7.268 4.106 1.00 92.25 161 LEU A C 1
ATOM 1201 O O . LEU A 1 161 ? -13.578 -7.472 5.111 1.00 92.25 161 LEU A O 1
ATOM 1205 N N . GLU A 1 162 ? -13.319 -7.576 2.882 1.00 89.69 162 GLU A N 1
ATOM 1206 C CA . GLU A 1 162 ? -14.648 -8.116 2.597 1.00 89.69 162 GLU A CA 1
ATOM 1207 C C . GLU A 1 162 ? -14.741 -9.628 2.821 1.00 89.69 162 GLU A C 1
ATOM 1209 O O . GLU A 1 162 ? -15.760 -10.107 3.314 1.00 89.69 162 GLU A O 1
ATOM 1214 N N . ASN A 1 163 ? -13.686 -10.382 2.492 1.00 90.38 163 ASN A N 1
ATOM 1215 C CA . ASN A 1 163 ? -13.790 -11.840 2.363 1.00 90.38 163 ASN A CA 1
ATOM 1216 C C . ASN A 1 163 ? -12.900 -12.641 3.317 1.00 90.38 163 ASN A C 1
ATOM 1218 O O . ASN A 1 163 ? -13.138 -13.834 3.512 1.00 90.38 163 ASN A O 1
ATOM 1222 N N . HIS A 1 164 ? -11.866 -12.019 3.888 1.00 92.44 164 HIS A N 1
ATOM 1223 C CA . HIS A 1 164 ? -10.799 -12.735 4.597 1.00 92.44 164 HIS A CA 1
ATOM 1224 C C . HIS A 1 164 ? -10.530 -12.193 6.004 1.00 92.44 164 HIS A C 1
ATOM 1226 O O . HIS A 1 164 ? -9.554 -12.589 6.641 1.00 92.44 164 HIS A O 1
ATOM 1232 N N . LEU A 1 165 ? -11.371 -11.294 6.525 1.00 92.94 165 LEU A N 1
ATOM 1233 C CA . LEU A 1 165 ? -11.225 -10.849 7.908 1.00 92.94 165 LEU A CA 1
ATOM 1234 C C . LEU A 1 165 ? -11.629 -11.957 8.893 1.00 92.94 165 LEU A C 1
ATOM 1236 O O . LEU A 1 165 ? -12.705 -12.539 8.751 1.00 92.94 165 LEU A O 1
ATOM 1240 N N . PRO A 1 166 ? -10.821 -12.206 9.939 1.00 93.62 166 PRO A N 1
ATOM 1241 C CA . PRO A 1 166 ? -11.277 -12.973 11.082 1.00 93.62 166 PRO A CA 1
ATOM 1242 C C . PRO A 1 166 ? -12.388 -12.210 11.811 1.00 93.62 166 PRO A C 1
ATOM 1244 O O . PRO A 1 166 ? -12.506 -10.983 11.703 1.00 93.62 166 PRO A O 1
ATOM 1247 N N . GLU A 1 167 ? -13.185 -12.935 12.596 1.00 91.94 167 GLU A N 1
ATOM 1248 C CA . GLU A 1 167 ? -14.227 -12.327 13.422 1.00 91.94 167 GLU A CA 1
ATOM 1249 C C . GLU A 1 167 ? -13.661 -11.188 14.275 1.00 91.94 167 GLU A C 1
ATOM 1251 O O . GLU A 1 167 ? -12.544 -11.262 14.795 1.00 91.94 167 GLU A O 1
ATOM 1256 N N . LYS A 1 168 ? -14.440 -10.111 14.424 1.00 91.12 168 LYS A N 1
ATOM 1257 C CA . LYS A 1 168 ? -14.045 -8.989 15.277 1.00 91.12 168 LYS A CA 1
ATOM 1258 C C . LYS A 1 168 ? -13.793 -9.487 16.704 1.00 91.12 168 LYS A C 1
ATOM 1260 O O . LYS A 1 168 ? -14.569 -10.298 17.218 1.00 91.12 168 LYS A O 1
ATOM 1265 N N . PRO A 1 169 ? -12.762 -8.965 17.386 1.00 90.50 169 PRO A N 1
ATOM 1266 C CA . PRO A 1 169 ? -12.411 -9.455 18.701 1.00 90.50 169 PRO A CA 1
ATOM 1267 C C . PRO A 1 169 ? -13.527 -9.138 19.695 1.00 90.50 169 PRO A C 1
ATOM 1269 O O . PRO A 1 169 ? -14.129 -8.062 19.671 1.00 90.50 169 PRO A O 1
ATOM 1272 N N . ARG A 1 170 ? -13.752 -10.065 20.623 1.00 89.38 170 ARG A N 1
ATOM 1273 C CA . ARG A 1 170 ? -14.523 -9.809 21.840 1.00 89.38 170 ARG A CA 1
ATOM 1274 C C . ARG A 1 170 ? -13.630 -9.213 22.924 1.00 89.38 170 ARG A C 1
ATOM 1276 O O . ARG A 1 170 ? -12.427 -9.500 22.988 1.00 89.38 170 ARG A O 1
ATOM 1283 N N . PHE A 1 171 ? -14.227 -8.392 23.784 1.00 87.19 171 PHE A N 1
ATOM 1284 C CA . PHE A 1 171 ? -13.528 -7.676 24.848 1.00 87.19 171 PHE A CA 1
ATOM 1285 C C . PHE A 1 171 ? -14.054 -8.095 26.211 1.00 87.19 171 PHE A C 1
ATOM 1287 O O . PHE A 1 171 ? -15.252 -8.054 26.469 1.00 87.19 171 PHE A O 1
ATOM 1294 N N . LEU A 1 172 ? -13.139 -8.432 27.113 1.00 85.31 172 LEU A N 1
ATOM 1295 C CA . LEU A 1 172 ? -13.438 -8.682 28.516 1.00 85.31 172 LEU A CA 1
ATOM 1296 C C . LEU A 1 172 ? -12.708 -7.632 29.345 1.00 85.31 172 LEU A C 1
ATOM 1298 O O . LEU A 1 172 ? -11.480 -7.536 29.308 1.00 85.31 172 LEU A O 1
ATOM 1302 N N . PHE A 1 173 ? -13.472 -6.826 30.077 1.00 83.38 173 PHE A N 1
ATOM 1303 C CA . PHE A 1 173 ? -12.919 -5.823 30.976 1.00 83.38 173 PHE A CA 1
ATOM 1304 C C . PHE A 1 173 ? -12.847 -6.385 32.401 1.00 83.38 173 PHE A C 1
ATOM 1306 O O . PHE A 1 173 ? -13.859 -6.871 32.908 1.00 83.38 173 PHE A O 1
ATOM 1313 N N . PRO A 1 174 ? -11.693 -6.282 33.081 1.00 85.19 174 PRO A N 1
ATOM 1314 C CA . PRO A 1 174 ? -11.608 -6.483 34.522 1.00 85.19 174 PRO A CA 1
ATOM 1315 C C . PRO A 1 174 ? -12.659 -5.658 35.278 1.00 85.19 174 PRO A C 1
ATOM 1317 O O . PRO A 1 174 ? -12.948 -4.518 34.908 1.00 85.19 174 PRO A O 1
ATOM 1320 N N . SER A 1 175 ? -13.209 -6.202 36.367 1.00 81.38 175 SER A N 1
ATOM 1321 C CA . SER A 1 175 ? -14.339 -5.599 37.095 1.00 81.38 175 SER A CA 1
ATOM 1322 C C . SER A 1 175 ? -14.070 -4.177 37.602 1.00 81.38 175 SER A C 1
ATOM 1324 O O . SER A 1 175 ? -14.991 -3.377 37.714 1.00 81.38 175 SER A O 1
ATOM 1326 N N . ASN A 1 176 ? -12.808 -3.832 37.872 1.00 82.12 176 ASN A N 1
ATOM 1327 C CA . ASN A 1 176 ? -12.396 -2.496 38.310 1.00 82.12 176 ASN A CA 1
ATOM 1328 C C . ASN A 1 176 ? -12.348 -1.449 37.180 1.00 82.12 176 ASN A C 1
ATOM 1330 O O . ASN A 1 176 ? -12.163 -0.267 37.464 1.00 82.12 176 ASN A O 1
ATOM 1334 N N . ILE A 1 177 ? -12.476 -1.861 35.914 1.00 86.12 177 ILE A N 1
ATOM 1335 C CA . ILE A 1 177 ? -12.494 -0.961 34.750 1.00 86.12 177 ILE A CA 1
ATOM 1336 C C . ILE A 1 177 ? -13.730 -1.137 33.863 1.00 86.12 177 ILE A C 1
ATOM 1338 O O . ILE A 1 177 ? -13.976 -0.278 33.017 1.00 86.12 177 ILE A O 1
ATOM 1342 N N . ALA A 1 178 ? -14.503 -2.208 34.052 1.00 80.31 178 ALA A N 1
ATOM 1343 C CA . ALA A 1 178 ? -15.709 -2.494 33.289 1.00 80.31 178 ALA A CA 1
ATOM 1344 C C . ALA A 1 178 ? -16.758 -1.367 33.409 1.00 80.31 178 ALA A C 1
ATOM 1346 O O . ALA A 1 178 ? -16.829 -0.679 34.436 1.00 80.31 178 ALA A O 1
ATOM 1347 N N . PRO A 1 179 ? -17.581 -1.143 32.370 1.00 78.19 179 PRO A N 1
ATOM 1348 C CA . PRO A 1 179 ? -18.750 -0.289 32.493 1.00 78.19 179 PRO A CA 1
ATOM 1349 C C . PRO A 1 179 ? -19.801 -0.942 33.416 1.00 78.19 179 PRO A C 1
ATOM 1351 O O . PRO A 1 179 ? -19.874 -2.167 33.504 1.00 78.19 179 PRO A O 1
ATOM 1354 N N . PRO A 1 180 ? -20.641 -0.138 34.093 1.00 69.94 180 PRO A N 1
ATOM 1355 C CA . PRO A 1 180 ? -21.572 -0.605 35.125 1.00 69.94 180 PRO A CA 1
ATOM 1356 C C . PRO A 1 180 ? -22.633 -1.597 34.628 1.00 69.94 180 PRO A C 1
ATOM 1358 O O . PRO A 1 180 ? -23.167 -2.359 35.426 1.00 69.94 180 PRO A O 1
ATOM 1361 N N . GLN A 1 181 ? -22.930 -1.613 33.327 1.00 67.38 181 GLN A N 1
ATOM 1362 C CA . GLN A 1 181 ? -23.797 -2.609 32.693 1.00 67.38 181 GLN A CA 1
ATOM 1363 C C . GLN A 1 181 ? -22.945 -3.667 31.994 1.00 67.38 181 GLN A C 1
ATOM 1365 O O . GLN A 1 181 ? -22.915 -3.744 30.766 1.00 67.38 181 GLN A O 1
ATOM 1370 N N . ALA A 1 182 ? -22.175 -4.429 32.771 1.00 64.38 182 ALA A N 1
ATOM 1371 C CA . ALA A 1 182 ? -21.384 -5.500 32.193 1.00 64.38 182 ALA A CA 1
ATOM 1372 C C . ALA A 1 182 ? -22.244 -6.694 31.785 1.00 64.38 182 ALA A C 1
ATOM 1374 O O . ALA A 1 182 ? -23.100 -7.099 32.575 1.00 64.38 182 ALA A O 1
ATOM 1375 N N . PRO A 1 183 ? -22.051 -7.249 30.570 1.00 61.78 183 PRO A N 1
ATOM 1376 C CA . PRO A 1 183 ? -22.722 -8.463 30.176 1.00 61.78 183 PRO A CA 1
ATOM 1377 C C . PRO A 1 183 ? -22.337 -9.537 31.186 1.00 61.78 183 PRO A C 1
ATOM 1379 O O . PRO A 1 183 ? -21.175 -9.697 31.558 1.00 61.78 183 PRO A O 1
ATOM 1382 N N . THR A 1 184 ? -23.346 -10.252 31.660 1.00 61.06 184 THR A N 1
ATOM 1383 C CA . THR A 1 184 ? -23.184 -11.398 32.554 1.00 61.06 184 THR A CA 1
ATOM 1384 C C . THR A 1 184 ? -22.669 -12.636 31.818 1.00 61.06 184 THR A C 1
ATOM 1386 O O . THR A 1 184 ? -22.324 -13.618 32.471 1.00 61.06 184 THR A O 1
ATOM 1389 N N . SER A 1 185 ? -22.608 -12.612 30.478 1.00 61.28 185 SER A N 1
ATOM 1390 C CA . SER A 1 185 ? -22.086 -13.715 29.670 1.00 61.28 185 SER A CA 1
ATOM 1391 C C . SER A 1 185 ? -20.554 -13.732 29.647 1.00 61.28 185 SER A C 1
ATOM 1393 O O . SER A 1 185 ? -19.888 -12.696 29.629 1.00 61.28 185 SER A O 1
ATOM 1395 N N . ALA A 1 186 ? -19.982 -14.938 29.594 1.00 66.62 186 ALA A N 1
ATOM 1396 C CA . ALA A 1 186 ? -18.540 -15.141 29.445 1.00 66.62 186 ALA A CA 1
ATOM 1397 C C . ALA A 1 186 ? -18.001 -14.715 28.059 1.00 66.62 186 ALA A C 1
ATOM 1399 O O . ALA A 1 186 ? -16.790 -14.694 27.855 1.00 66.62 186 ALA A O 1
ATOM 1400 N N . GLU A 1 187 ? -18.885 -14.375 27.113 1.00 72.31 187 GLU A N 1
ATOM 1401 C CA . GLU A 1 187 ? -18.547 -14.035 25.722 1.00 72.31 187 GLU A CA 1
ATOM 1402 C C . GLU A 1 187 ? -17.951 -12.624 25.565 1.00 72.31 187 GLU A C 1
ATOM 1404 O O . GLU A 1 187 ? -17.264 -12.352 24.581 1.00 72.31 187 GLU A O 1
ATOM 1409 N N . GLY A 1 188 ? -18.159 -11.737 26.546 1.00 82.25 188 GLY A N 1
ATOM 1410 C CA . GLY A 1 188 ? -17.649 -10.364 26.534 1.00 82.25 188 GLY A CA 1
ATOM 1411 C C . GLY A 1 188 ? -18.390 -9.417 25.584 1.00 82.25 188 GLY A C 1
ATOM 1412 O O . GLY A 1 188 ? -19.385 -9.772 24.960 1.00 82.25 188 GLY A O 1
ATOM 1413 N N . TYR A 1 189 ? -17.908 -8.178 25.489 1.00 81.62 189 TYR A N 1
ATOM 1414 C CA . TYR A 1 189 ? -18.505 -7.134 24.651 1.00 81.62 189 TYR A CA 1
ATOM 1415 C C . TYR A 1 189 ? -18.060 -7.287 23.197 1.00 81.62 189 TYR A C 1
ATOM 1417 O O . TYR A 1 189 ? -16.875 -7.526 22.931 1.00 81.62 189 TYR A O 1
ATOM 1425 N N . SER A 1 190 ? -18.976 -7.073 22.254 1.00 86.62 190 SER A N 1
ATOM 1426 C CA . SER A 1 190 ? -18.593 -6.734 20.877 1.00 86.62 190 SER A CA 1
ATOM 1427 C C . SER A 1 190 ? -17.928 -5.353 20.825 1.00 86.62 190 SER A C 1
ATOM 1429 O O . SER A 1 190 ? -18.117 -4.521 21.716 1.00 86.62 190 SER A O 1
ATOM 1431 N N . VAL A 1 191 ? -17.157 -5.075 19.766 1.00 85.75 191 VAL A N 1
ATOM 1432 C CA . VAL A 1 191 ? -16.581 -3.737 19.513 1.00 85.75 191 VAL A CA 1
ATOM 1433 C C . VAL A 1 191 ? -17.670 -2.658 19.591 1.00 85.75 191 VAL A C 1
ATOM 1435 O O . VAL A 1 191 ? -17.445 -1.549 20.085 1.00 85.75 191 VAL A O 1
ATOM 1438 N N . GLU A 1 192 ? -18.858 -2.988 19.084 1.00 86.50 192 GLU A N 1
ATOM 1439 C CA . GLU A 1 192 ? -19.990 -2.098 18.923 1.00 86.50 192 GLU A CA 1
ATOM 1440 C C . GLU A 1 192 ? -20.649 -1.693 20.240 1.00 86.50 192 GLU A C 1
ATOM 1442 O O . GLU A 1 192 ? -21.035 -0.528 20.367 1.00 86.50 192 GLU A O 1
ATOM 1447 N N . GLU A 1 193 ? -20.708 -2.610 21.204 1.00 86.56 193 GLU A N 1
ATOM 1448 C CA . GLU A 1 193 ? -21.355 -2.447 22.514 1.00 86.56 193 GLU A CA 1
ATOM 1449 C C . GLU A 1 193 ? -20.535 -1.624 23.511 1.00 86.56 193 GLU A C 1
ATOM 1451 O O . GLU A 1 193 ? -21.064 -1.135 24.511 1.00 86.56 193 GLU A O 1
ATOM 1456 N N . ILE A 1 194 ? -19.232 -1.463 23.274 1.00 87.75 194 ILE A N 1
ATOM 1457 C CA . ILE A 1 194 ? -18.353 -0.795 24.234 1.00 87.75 194 ILE A CA 1
ATOM 1458 C C . ILE A 1 194 ? -18.689 0.691 24.299 1.00 87.75 194 ILE A C 1
ATOM 1460 O O . ILE A 1 194 ? -18.507 1.435 23.331 1.00 87.75 194 ILE A O 1
ATOM 1464 N N . HIS A 1 195 ? -19.089 1.141 25.487 1.00 89.25 195 H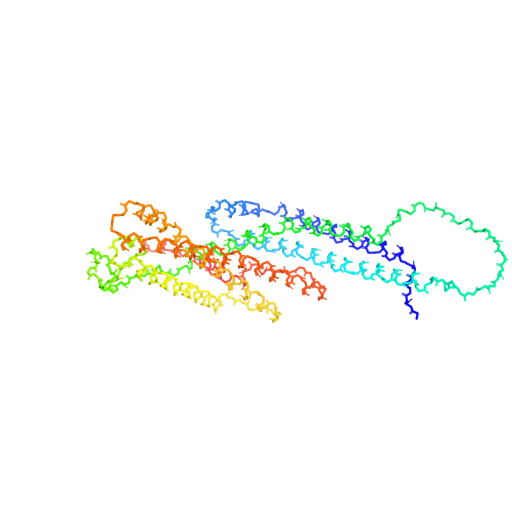IS A N 1
ATOM 1465 C CA . HIS A 1 195 ? -19.255 2.550 25.817 1.00 89.25 195 HIS A CA 1
ATOM 1466 C C . HIS A 1 195 ? -18.153 3.006 26.782 1.00 89.25 195 HIS A C 1
ATOM 1468 O O . HIS A 1 195 ? -18.320 3.008 28.005 1.00 89.25 195 HIS A O 1
ATOM 1474 N N . LEU A 1 196 ? -17.010 3.408 26.215 1.00 91.31 196 LEU A N 1
ATOM 1475 C CA . LEU A 1 196 ? -15.826 3.839 26.967 1.00 91.31 196 LEU A CA 1
ATOM 1476 C C . LEU A 1 196 ? -16.116 4.917 28.037 1.00 91.31 196 LEU A C 1
ATOM 1478 O O . LEU A 1 196 ? -15.589 4.796 29.147 1.00 91.31 196 LEU A O 1
ATOM 1482 N N . PRO A 1 197 ? -16.967 5.938 27.782 1.00 91.44 197 PRO A N 1
ATOM 1483 C CA . PRO A 1 197 ? -17.267 6.957 28.785 1.00 91.44 197 PRO A CA 1
ATOM 1484 C C . PRO A 1 197 ? -18.008 6.438 30.020 1.00 91.44 197 PRO A C 1
ATOM 1486 O O . PRO A 1 197 ? -18.059 7.151 31.017 1.00 91.44 197 PRO A O 1
ATOM 1489 N N . SER A 1 198 ? -18.579 5.231 29.990 1.00 89.00 198 SER A N 1
ATOM 1490 C CA . SER A 1 198 ? -19.229 4.620 31.160 1.00 89.00 198 SER A CA 1
ATOM 1491 C C . SER A 1 198 ? -18.274 3.778 32.006 1.00 89.00 198 SER A C 1
ATOM 1493 O O . SER A 1 198 ? -18.621 3.419 33.126 1.00 89.00 198 SER A O 1
ATOM 1495 N N . CYS A 1 199 ? -17.074 3.468 31.514 1.00 89.75 199 CYS A N 1
ATOM 1496 C CA . CYS A 1 199 ? -16.092 2.664 32.240 1.00 89.75 199 CYS A CA 1
ATOM 1497 C C . CYS A 1 199 ? -15.583 3.389 33.491 1.00 89.75 199 CYS A C 1
ATOM 1499 O O . CYS A 1 199 ? -15.345 4.600 33.457 1.00 89.75 199 CYS A O 1
ATOM 1501 N N . ALA A 1 200 ? -15.330 2.660 34.58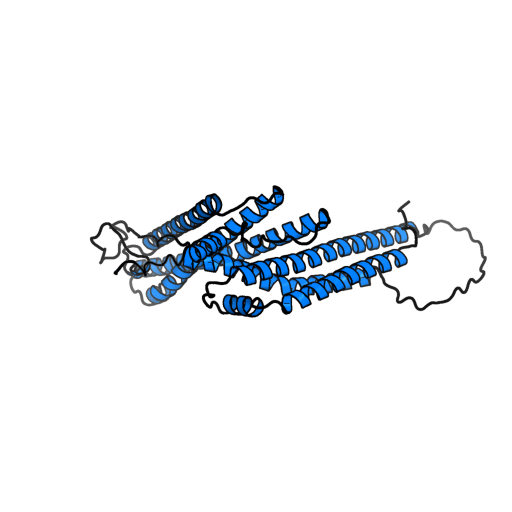1 1.00 86.50 200 ALA A N 1
ATOM 1502 C CA . ALA A 1 200 ? -14.768 3.246 35.804 1.00 86.50 200 ALA A CA 1
ATOM 1503 C C . ALA A 1 200 ? -13.423 3.957 35.541 1.00 86.50 200 ALA A C 1
ATOM 1505 O O . ALA A 1 200 ? -13.197 5.061 36.035 1.00 86.50 200 ALA A O 1
ATOM 1506 N N . SER A 1 201 ? -12.588 3.393 34.658 1.00 91.44 201 SER A N 1
ATOM 1507 C CA . SER A 1 201 ? -11.356 4.012 34.152 1.00 91.44 201 SER A CA 1
ATOM 1508 C C . SER A 1 201 ? -11.327 4.019 32.613 1.00 91.44 201 SER A C 1
ATOM 1510 O O . SER A 1 201 ? -10.967 3.006 32.008 1.00 91.44 201 SER A O 1
ATOM 1512 N N . PRO A 1 202 ? -11.676 5.144 31.951 1.00 93.19 202 PRO A N 1
ATOM 1513 C CA . PRO A 1 202 ? -11.708 5.252 30.491 1.00 93.19 202 PRO A CA 1
ATOM 1514 C C . PRO A 1 202 ? -10.334 5.039 29.863 1.00 93.19 202 PRO A C 1
ATOM 1516 O O . PRO A 1 202 ? -10.224 4.396 28.827 1.00 93.19 202 PRO A O 1
ATOM 1519 N N . VAL A 1 203 ? -9.271 5.517 30.519 1.00 95.94 203 VAL A N 1
ATOM 1520 C CA . VAL A 1 203 ? -7.890 5.358 30.042 1.00 95.94 203 VAL A CA 1
ATOM 1521 C C . VAL A 1 203 ? -7.463 3.891 30.068 1.00 95.94 203 VAL A C 1
ATOM 1523 O O . VAL A 1 203 ? -6.919 3.393 29.085 1.00 95.94 203 VAL A O 1
ATOM 1526 N N . ALA A 1 204 ? -7.707 3.179 31.174 1.00 94.25 204 ALA A N 1
ATOM 1527 C CA . ALA A 1 204 ? -7.334 1.769 31.277 1.00 94.25 204 ALA A CA 1
ATOM 1528 C C . ALA A 1 204 ? -8.159 0.899 30.319 1.00 94.25 204 ALA A C 1
ATOM 1530 O O . ALA A 1 204 ? -7.599 0.044 29.633 1.00 94.25 204 ALA A O 1
ATOM 1531 N N . ALA A 1 205 ? -9.466 1.165 30.218 1.00 93.50 205 ALA A N 1
ATOM 1532 C CA . ALA A 1 205 ? -10.338 0.496 29.261 1.00 93.50 205 ALA A CA 1
ATOM 1533 C C . ALA A 1 205 ? -9.879 0.740 27.814 1.00 93.50 205 ALA A C 1
ATOM 1535 O O . ALA A 1 205 ? -9.805 -0.205 27.033 1.00 93.50 205 ALA A O 1
ATOM 1536 N N . LEU A 1 206 ? -9.488 1.971 27.468 1.00 96.06 206 LEU A N 1
ATOM 1537 C CA . LEU A 1 206 ? -9.019 2.306 26.123 1.00 96.06 206 LEU A CA 1
ATOM 1538 C C . LEU A 1 206 ? -7.720 1.578 25.783 1.00 96.06 206 LEU A C 1
ATOM 1540 O O . LEU A 1 206 ? -7.586 1.047 24.687 1.00 96.06 206 LEU A O 1
ATOM 1544 N N . ARG A 1 207 ? -6.772 1.511 26.723 1.00 95.56 207 ARG A N 1
ATOM 1545 C CA . ARG A 1 207 ? -5.518 0.773 26.515 1.00 95.56 207 ARG A CA 1
ATOM 1546 C C . ARG A 1 207 ? -5.771 -0.712 26.278 1.00 95.56 207 ARG A C 1
ATOM 1548 O O . ARG A 1 207 ? -5.174 -1.285 25.375 1.00 95.56 207 ARG A O 1
ATOM 1555 N N . LEU A 1 208 ? -6.674 -1.326 27.044 1.00 93.69 208 LEU A N 1
ATOM 1556 C CA . LEU A 1 208 ? -7.062 -2.722 26.826 1.00 93.69 208 LEU A CA 1
ATOM 1557 C C . LEU A 1 208 ? -7.732 -2.901 25.460 1.00 93.69 208 LEU A C 1
ATOM 1559 O O . LEU A 1 208 ? -7.394 -3.832 24.731 1.00 93.69 208 LEU A O 1
ATOM 1563 N N . PHE A 1 209 ? -8.630 -1.983 25.098 1.00 94.38 209 PHE A N 1
ATOM 1564 C CA . PHE A 1 209 ? -9.303 -1.979 23.805 1.00 94.38 209 PHE A CA 1
ATOM 1565 C C . PHE A 1 209 ? -8.297 -1.922 22.645 1.00 94.38 209 PHE A C 1
ATOM 1567 O O . PHE A 1 209 ? -8.304 -2.789 21.774 1.00 94.38 209 PHE A O 1
ATOM 1574 N N . VAL A 1 210 ? -7.363 -0.969 22.678 1.00 95.75 210 VAL A N 1
ATOM 1575 C CA . VAL A 1 210 ? -6.304 -0.834 21.667 1.00 95.75 210 VAL A CA 1
ATOM 1576 C C . VAL A 1 210 ? -5.406 -2.071 21.631 1.00 95.75 210 VAL A C 1
ATOM 1578 O O . VAL A 1 210 ? -5.166 -2.605 20.555 1.00 95.75 210 VAL A O 1
ATOM 1581 N N . ASN A 1 211 ? -4.972 -2.593 22.782 1.00 95.00 211 ASN A N 1
ATOM 1582 C CA . ASN A 1 211 ? -4.140 -3.800 22.831 1.00 95.00 211 ASN A CA 1
ATOM 1583 C C . ASN A 1 211 ? -4.826 -5.006 22.178 1.00 95.00 211 ASN A C 1
ATOM 1585 O O . ASN A 1 211 ? -4.178 -5.790 21.484 1.00 95.00 211 ASN A O 1
ATOM 1589 N N . ARG A 1 212 ? -6.138 -5.158 22.382 1.00 94.56 212 ARG A N 1
ATOM 1590 C CA . ARG A 1 212 ? -6.898 -6.258 21.785 1.00 94.56 212 ARG A CA 1
ATOM 1591 C C . ARG A 1 212 ? -7.092 -6.067 20.280 1.00 94.56 212 ARG A C 1
ATOM 1593 O O . ARG A 1 212 ? -6.984 -7.048 19.551 1.00 94.56 212 ARG A O 1
ATOM 1600 N N . LEU A 1 213 ? -7.289 -4.835 19.806 1.00 95.81 213 LEU A N 1
ATOM 1601 C CA . LEU A 1 213 ? -7.271 -4.539 18.369 1.00 95.81 213 LEU A CA 1
ATOM 1602 C C . LEU A 1 213 ? -5.899 -4.832 17.748 1.00 95.81 213 LEU A C 1
ATOM 1604 O O . LEU A 1 213 ? -5.839 -5.418 16.674 1.00 95.81 213 LEU A O 1
ATOM 1608 N N . THR A 1 214 ? -4.799 -4.519 18.437 1.00 94.62 214 THR A N 1
ATOM 1609 C CA . THR A 1 214 ? -3.445 -4.875 17.981 1.00 94.62 214 THR A CA 1
ATOM 1610 C C . THR A 1 214 ? -3.256 -6.388 17.878 1.00 94.62 214 THR A C 1
ATOM 1612 O O . THR A 1 214 ? -2.683 -6.862 16.902 1.00 94.62 214 THR A O 1
ATOM 1615 N N . ALA A 1 215 ? -3.766 -7.162 18.840 1.00 95.38 215 ALA A N 1
ATOM 1616 C CA . ALA A 1 215 ? -3.746 -8.623 18.749 1.00 95.38 215 ALA A CA 1
ATOM 1617 C C . ALA A 1 215 ? -4.549 -9.129 17.538 1.00 95.38 215 ALA A C 1
ATOM 1619 O O . ALA A 1 215 ? -4.066 -9.981 16.800 1.00 95.38 215 ALA A O 1
ATOM 1620 N N . TRP A 1 216 ? -5.720 -8.543 17.280 1.00 96.12 216 TRP A N 1
ATOM 1621 C CA . TRP A 1 216 ? -6.548 -8.880 16.121 1.00 96.12 216 TRP A CA 1
ATOM 1622 C C . TRP A 1 216 ? -5.872 -8.556 14.779 1.00 96.12 216 TRP A C 1
ATOM 1624 O O . TRP A 1 216 ? -6.002 -9.320 13.828 1.00 96.12 216 TRP A O 1
ATOM 1634 N N . LYS A 1 217 ? -5.055 -7.493 14.694 1.00 95.44 217 LYS A N 1
ATOM 1635 C CA . LYS A 1 217 ? -4.220 -7.245 13.500 1.00 95.44 217 LYS A CA 1
ATOM 1636 C C . LYS A 1 217 ? -3.301 -8.428 13.198 1.00 95.44 217 LYS A C 1
ATOM 1638 O O . LYS A 1 217 ? -3.164 -8.801 12.039 1.00 95.44 217 LYS A O 1
ATOM 1643 N N . ASN A 1 218 ? -2.707 -9.039 14.222 1.00 94.81 218 ASN A N 1
ATOM 1644 C CA . ASN A 1 218 ? -1.851 -10.212 14.035 1.00 94.81 218 ASN A CA 1
ATOM 1645 C C . ASN A 1 218 ? -2.651 -11.440 13.574 1.00 94.81 218 ASN A C 1
ATOM 1647 O O . ASN A 1 218 ? -2.134 -12.239 12.800 1.00 94.81 218 ASN A O 1
ATOM 1651 N N . GLU A 1 219 ? -3.908 -11.574 14.004 1.00 96.31 219 GLU A N 1
ATOM 1652 C CA . GLU A 1 219 ? -4.815 -12.619 13.509 1.00 96.31 219 GLU A CA 1
ATOM 1653 C C . GLU A 1 219 ? -5.121 -12.418 12.013 1.00 96.31 219 GLU A C 1
ATOM 1655 O O . GLU A 1 219 ? -5.056 -13.377 11.249 1.00 96.31 219 GLU A O 1
ATOM 1660 N N . ILE A 1 220 ? -5.342 -11.174 11.561 1.00 94.88 220 ILE A N 1
ATOM 1661 C CA . ILE A 1 220 ? -5.497 -10.842 10.129 1.00 94.88 220 ILE A CA 1
ATOM 1662 C C . ILE A 1 220 ? -4.244 -11.238 9.331 1.00 94.88 220 ILE A C 1
ATOM 1664 O O . ILE A 1 220 ? -4.352 -11.849 8.271 1.00 94.88 220 ILE A O 1
ATOM 1668 N N . LEU A 1 221 ? -3.045 -10.932 9.840 1.00 94.50 221 LEU A N 1
ATOM 1669 C CA . LEU A 1 221 ? -1.788 -11.323 9.185 1.00 94.50 221 LEU A CA 1
ATOM 1670 C C . LEU A 1 221 ? -1.619 -12.849 9.121 1.00 94.50 221 LEU A C 1
ATOM 1672 O O . LEU A 1 221 ? -1.135 -13.379 8.123 1.00 94.50 221 LEU A O 1
ATOM 1676 N N . ALA A 1 222 ? -2.058 -13.571 10.155 1.00 95.12 222 ALA A N 1
ATOM 1677 C CA . ALA A 1 222 ? -2.042 -15.029 10.158 1.00 95.12 222 ALA A CA 1
ATOM 1678 C C . ALA A 1 222 ? -2.982 -15.630 9.098 1.00 95.12 222 ALA A C 1
ATOM 1680 O O . ALA A 1 222 ? -2.643 -16.657 8.509 1.00 95.12 222 ALA A O 1
ATOM 1681 N N . VAL A 1 223 ? -4.121 -14.986 8.802 1.00 95.69 223 VAL A N 1
ATOM 1682 C CA . VAL A 1 223 ? -4.970 -15.378 7.661 1.00 95.69 223 VAL A CA 1
ATOM 1683 C C . VAL A 1 223 ? -4.193 -15.273 6.349 1.00 95.69 223 VAL A C 1
ATOM 1685 O O . VAL A 1 223 ? -4.250 -16.205 5.550 1.00 95.69 223 VAL A O 1
ATOM 1688 N N . GLY A 1 224 ? -3.413 -14.205 6.157 1.00 93.56 224 GLY A N 1
ATOM 1689 C CA . GLY A 1 224 ? -2.538 -14.052 4.990 1.00 93.56 224 GLY A CA 1
ATOM 1690 C C . GLY A 1 224 ? -1.557 -15.212 4.830 1.00 93.56 224 GLY A C 1
ATOM 1691 O O . GLY A 1 224 ? -1.501 -15.824 3.768 1.00 93.56 224 GLY A O 1
ATOM 1692 N N . ASN A 1 225 ? -0.881 -15.605 5.912 1.00 94.00 225 ASN A N 1
ATOM 1693 C CA . ASN A 1 225 ? 0.025 -16.760 5.897 1.00 94.00 225 ASN A CA 1
ATOM 1694 C C . ASN A 1 225 ? -0.693 -18.068 5.519 1.00 94.00 225 ASN A C 1
ATOM 1696 O O . ASN A 1 225 ? -0.159 -18.878 4.765 1.00 94.00 225 ASN A O 1
ATOM 1700 N N . ASN A 1 226 ? -1.911 -18.279 6.026 1.00 95.06 226 ASN A N 1
ATOM 1701 C CA . ASN A 1 226 ? -2.707 -19.465 5.699 1.00 95.06 226 ASN A CA 1
ATOM 1702 C C . ASN A 1 226 ? -3.158 -19.472 4.232 1.00 95.06 226 ASN A C 1
ATOM 1704 O O . ASN A 1 226 ? -3.248 -20.540 3.625 1.00 95.06 226 ASN A O 1
ATOM 1708 N N . LEU A 1 227 ? -3.469 -18.297 3.675 1.00 94.94 227 LEU A N 1
ATOM 1709 C CA . LEU A 1 227 ? -3.822 -18.150 2.267 1.00 94.94 227 LEU A CA 1
ATOM 1710 C C . LEU A 1 227 ? -2.602 -18.421 1.377 1.00 94.94 227 LEU A C 1
ATOM 1712 O O . LEU A 1 227 ? -2.701 -19.187 0.421 1.00 94.94 227 LEU A O 1
ATOM 1716 N N . GLU A 1 228 ? -1.440 -17.864 1.719 1.00 94.00 228 GLU A N 1
ATOM 1717 C CA . GLU A 1 228 ? -0.194 -18.112 0.988 1.00 94.00 228 GLU A CA 1
ATOM 1718 C C . GLU A 1 228 ? 0.156 -19.603 0.931 1.00 94.00 228 GLU A C 1
ATOM 1720 O O . GLU A 1 228 ? 0.418 -20.126 -0.145 1.00 94.00 228 GLU A O 1
ATOM 1725 N N . GLN A 1 229 ? 0.059 -20.329 2.049 1.00 93.50 229 GLN A N 1
ATOM 1726 C CA . GLN A 1 229 ? 0.357 -21.769 2.087 1.00 93.50 229 GLN A CA 1
ATOM 1727 C C . GLN A 1 229 ? -0.490 -22.624 1.133 1.00 93.50 229 GLN A C 1
ATOM 1729 O O . GLN A 1 229 ? -0.086 -23.736 0.797 1.00 93.50 229 GLN A O 1
ATOM 1734 N N . LYS A 1 230 ? -1.680 -22.150 0.755 1.00 93.00 230 LYS A N 1
ATOM 1735 C CA . LYS A 1 230 ? -2.646 -22.913 -0.044 1.00 93.00 230 LYS A CA 1
ATOM 1736 C C . LYS A 1 230 ? -2.732 -22.448 -1.495 1.00 93.00 230 LYS A C 1
ATOM 1738 O O . LYS A 1 230 ? -2.859 -23.289 -2.375 1.00 93.00 230 LYS A O 1
ATOM 1743 N N . TRP A 1 231 ? -2.690 -21.138 -1.731 1.00 91.94 231 TRP A N 1
ATOM 1744 C CA . TRP A 1 231 ? -3.020 -20.536 -3.028 1.00 91.94 231 TRP A CA 1
ATOM 1745 C C . TRP A 1 231 ? -1.852 -19.812 -3.696 1.00 91.94 231 TRP A C 1
ATOM 1747 O O . TRP A 1 231 ? -1.939 -19.471 -4.877 1.00 91.94 231 TRP A O 1
ATOM 1757 N N . TRP A 1 232 ? -0.760 -19.554 -2.977 1.00 93.69 232 TRP A N 1
ATOM 1758 C CA . TRP A 1 232 ? 0.395 -18.905 -3.579 1.00 93.69 232 TRP A CA 1
ATOM 1759 C C . TRP A 1 232 ? 1.276 -19.925 -4.301 1.00 93.69 232 TRP A C 1
ATOM 1761 O O . TRP A 1 232 ? 1.603 -20.978 -3.755 1.00 93.69 232 TRP A O 1
ATOM 1771 N N . ILE A 1 233 ? 1.679 -19.590 -5.527 1.00 92.38 233 ILE A N 1
ATOM 1772 C CA . ILE A 1 233 ? 2.696 -20.337 -6.271 1.00 92.38 233 ILE A CA 1
ATOM 1773 C C . ILE A 1 233 ? 3.947 -19.473 -6.356 1.00 92.38 233 ILE A C 1
ATOM 1775 O O . ILE A 1 233 ? 3.896 -18.322 -6.795 1.00 92.38 233 ILE A O 1
ATOM 1779 N N . GLU A 1 234 ? 5.066 -20.052 -5.929 1.00 90.88 234 GLU A N 1
ATOM 1780 C CA . GLU A 1 234 ? 6.357 -19.379 -5.892 1.00 90.88 234 GLU A CA 1
ATOM 1781 C C . GLU A 1 234 ? 6.845 -18.998 -7.301 1.00 90.88 234 GLU A C 1
ATOM 1783 O O . GLU A 1 234 ? 6.937 -19.871 -8.171 1.00 90.88 234 GLU A O 1
ATOM 1788 N N . PRO A 1 235 ? 7.194 -17.718 -7.546 1.00 90.88 235 PRO A N 1
ATOM 1789 C CA . PRO A 1 235 ? 7.886 -17.313 -8.763 1.00 90.88 235 PRO A CA 1
ATOM 1790 C C . PRO A 1 235 ? 9.219 -18.049 -8.950 1.00 90.88 235 PRO A C 1
ATOM 1792 O O . PRO A 1 235 ? 9.987 -18.202 -8.006 1.00 90.88 235 PRO A O 1
ATOM 1795 N N . GLU A 1 236 ? 9.559 -18.404 -10.193 1.00 89.06 236 GLU A N 1
ATOM 1796 C CA . GLU A 1 236 ? 10.822 -19.100 -10.505 1.00 89.06 236 GLU A CA 1
ATOM 1797 C C . GLU A 1 236 ? 12.085 -18.301 -10.131 1.00 89.06 236 GLU A C 1
ATOM 1799 O O . GLU A 1 236 ? 13.123 -18.890 -9.835 1.00 89.06 236 GLU A O 1
ATOM 1804 N N . ASP A 1 237 ? 12.028 -16.963 -10.174 1.00 90.25 237 ASP A N 1
ATOM 1805 C CA . ASP A 1 237 ? 13.123 -16.090 -9.729 1.00 90.25 237 ASP A CA 1
ATOM 1806 C C . ASP A 1 237 ? 13.034 -15.903 -8.201 1.00 90.25 237 ASP A C 1
ATOM 1808 O O . ASP A 1 237 ? 12.116 -15.215 -7.743 1.00 90.25 237 ASP A O 1
ATOM 1812 N N . PRO A 1 238 ? 13.991 -16.420 -7.399 1.00 91.81 238 PRO A N 1
ATOM 1813 C CA . PRO A 1 238 ? 13.912 -16.358 -5.938 1.00 91.81 238 PRO A CA 1
ATOM 1814 C C . PRO A 1 238 ? 13.903 -14.930 -5.385 1.00 91.81 238 PRO A C 1
ATOM 1816 O O . PRO A 1 238 ? 13.292 -14.652 -4.355 1.00 91.81 238 PRO A O 1
ATOM 1819 N N . GLU A 1 239 ? 14.570 -13.987 -6.061 1.00 92.12 239 GLU A N 1
ATOM 1820 C CA . GLU A 1 239 ? 14.528 -12.587 -5.634 1.00 92.12 239 GLU A CA 1
ATOM 1821 C C . GLU A 1 239 ? 13.142 -11.980 -5.876 1.00 92.12 239 GLU A C 1
ATOM 1823 O O . GLU A 1 239 ? 12.715 -11.092 -5.137 1.00 92.12 239 GLU A O 1
ATOM 1828 N N . GLU A 1 240 ? 12.457 -12.424 -6.931 1.00 93.12 240 GLU A N 1
ATOM 1829 C CA . GLU A 1 240 ? 11.099 -11.987 -7.236 1.00 93.12 240 GLU A CA 1
ATOM 1830 C C . GLU A 1 240 ? 10.074 -12.645 -6.320 1.00 93.12 240 GLU A C 1
ATOM 1832 O O . GLU A 1 240 ? 9.161 -11.962 -5.869 1.00 93.12 240 GLU A O 1
ATOM 1837 N N . ALA A 1 241 ? 10.278 -13.912 -5.954 1.00 93.38 241 ALA A N 1
ATOM 1838 C CA . ALA A 1 241 ? 9.480 -14.593 -4.943 1.00 93.38 241 ALA A CA 1
ATOM 1839 C C . ALA A 1 241 ? 9.443 -13.807 -3.626 1.00 93.38 241 ALA A C 1
ATOM 1841 O O . ALA A 1 241 ? 8.367 -13.529 -3.100 1.00 93.38 241 ALA A O 1
ATOM 1842 N N . VAL A 1 242 ? 10.602 -13.335 -3.152 1.00 95.62 242 VAL A N 1
ATOM 1843 C CA . VAL A 1 242 ? 10.683 -12.481 -1.955 1.00 95.62 242 VAL A CA 1
ATOM 1844 C C . VAL A 1 242 ? 9.921 -11.164 -2.144 1.00 95.62 242 VAL A C 1
ATOM 1846 O O . VAL A 1 242 ? 9.224 -10.716 -1.233 1.00 95.62 242 VAL A O 1
ATOM 1849 N N . ARG A 1 243 ? 10.030 -10.517 -3.313 1.00 95.31 243 ARG A N 1
ATOM 1850 C CA . ARG A 1 243 ? 9.329 -9.250 -3.582 1.00 95.31 243 ARG A CA 1
ATOM 1851 C C . ARG A 1 243 ? 7.812 -9.428 -3.673 1.00 95.31 243 ARG A C 1
ATOM 1853 O O . ARG A 1 243 ? 7.097 -8.581 -3.136 1.00 95.31 243 ARG A O 1
ATOM 1860 N N . GLU A 1 244 ? 7.331 -10.502 -4.296 1.00 94.25 244 GLU A N 1
ATOM 1861 C CA . GLU A 1 244 ? 5.904 -10.841 -4.358 1.00 94.25 244 GLU A CA 1
ATOM 1862 C C . GLU A 1 244 ? 5.339 -11.194 -2.984 1.00 94.25 244 GLU A C 1
ATOM 1864 O O . GLU A 1 244 ? 4.318 -10.632 -2.588 1.00 94.25 244 GLU A O 1
ATOM 1869 N N . HIS A 1 245 ? 6.034 -12.039 -2.218 1.00 95.12 245 HIS A N 1
ATOM 1870 C CA . HIS A 1 245 ? 5.662 -12.337 -0.834 1.00 95.12 245 HIS A CA 1
ATOM 1871 C C . HIS A 1 245 ? 5.538 -11.044 -0.013 1.00 95.12 245 HIS A C 1
ATOM 1873 O O . HIS A 1 245 ? 4.497 -10.772 0.584 1.00 95.12 245 HIS A O 1
ATOM 1879 N N . ASN A 1 246 ? 6.541 -10.161 -0.086 1.00 96.19 246 ASN A N 1
ATOM 1880 C CA . ASN A 1 246 ? 6.491 -8.864 0.592 1.00 96.19 246 ASN A CA 1
ATOM 1881 C C . ASN A 1 246 ? 5.288 -8.013 0.148 1.00 96.19 246 ASN A C 1
ATOM 1883 O O . ASN A 1 246 ? 4.678 -7.339 0.976 1.00 96.19 246 ASN A O 1
ATOM 1887 N N . ARG A 1 247 ? 4.919 -8.023 -1.141 1.00 96.12 247 ARG A N 1
ATOM 1888 C CA . ARG A 1 247 ? 3.726 -7.311 -1.634 1.00 96.12 247 ARG A CA 1
ATOM 1889 C C . ARG A 1 247 ? 2.436 -7.878 -1.051 1.00 96.12 247 ARG A C 1
ATOM 1891 O O . ARG A 1 247 ? 1.540 -7.095 -0.740 1.00 96.12 247 ARG A O 1
ATOM 1898 N N . THR A 1 248 ? 2.339 -9.195 -0.896 1.00 95.44 248 THR A N 1
ATOM 1899 C CA . THR A 1 248 ? 1.190 -9.843 -0.250 1.00 95.44 248 THR A CA 1
ATOM 1900 C C . THR A 1 248 ? 1.113 -9.477 1.226 1.00 95.44 248 THR A C 1
ATOM 1902 O O . THR A 1 248 ? 0.085 -8.954 1.656 1.00 95.44 248 THR A O 1
ATOM 1905 N N . VAL A 1 249 ? 2.215 -9.585 1.973 1.00 96.56 249 VAL A N 1
ATOM 1906 C CA . VAL A 1 249 ? 2.285 -9.134 3.374 1.00 96.56 249 VAL A CA 1
ATOM 1907 C C . VAL A 1 249 ? 1.837 -7.675 3.513 1.00 96.56 249 VAL A C 1
ATOM 1909 O O . VAL A 1 249 ? 0.980 -7.365 4.340 1.00 96.56 249 VAL A O 1
ATOM 1912 N N . LEU A 1 250 ? 2.332 -6.779 2.652 1.00 97.69 250 LEU A N 1
ATOM 1913 C CA . LEU A 1 250 ? 1.954 -5.362 2.653 1.00 97.69 250 LEU A CA 1
ATOM 1914 C C . LEU A 1 250 ? 0.454 -5.133 2.401 1.00 97.69 250 LEU A C 1
ATOM 1916 O O . LEU A 1 250 ? -0.115 -4.198 2.970 1.00 97.69 250 LEU A O 1
ATOM 1920 N N . ALA A 1 251 ? -0.197 -5.964 1.579 1.00 96.38 251 ALA A N 1
ATOM 1921 C CA . ALA A 1 251 ? -1.640 -5.894 1.354 1.00 96.38 251 ALA A CA 1
ATOM 1922 C C . ALA A 1 251 ? -2.431 -6.277 2.618 1.00 96.38 251 ALA A C 1
ATOM 1924 O O . ALA A 1 251 ? -3.353 -5.552 3.002 1.00 96.38 251 ALA A O 1
ATOM 1925 N N . PHE A 1 252 ? -2.029 -7.341 3.323 1.00 97.25 252 PHE A N 1
ATOM 1926 C CA . PHE A 1 252 ? -2.637 -7.728 4.604 1.00 97.25 252 PHE A CA 1
ATOM 1927 C C . PHE A 1 252 ? -2.367 -6.708 5.713 1.00 97.25 252 PHE A C 1
ATOM 1929 O O . PHE A 1 252 ? -3.264 -6.374 6.490 1.00 97.25 252 PHE A O 1
ATOM 1936 N N . GLU A 1 253 ? -1.164 -6.140 5.772 1.00 97.44 253 GLU A N 1
ATOM 1937 C CA . GLU A 1 253 ? -0.851 -5.057 6.702 1.00 97.44 253 GLU A CA 1
ATOM 1938 C C . GLU A 1 253 ? -1.714 -3.816 6.421 1.00 97.44 253 GLU A C 1
ATOM 1940 O O . GLU A 1 253 ? -2.266 -3.232 7.358 1.00 97.44 253 GLU A O 1
ATOM 1945 N N . ALA A 1 254 ? -1.899 -3.440 5.149 1.00 96.75 254 ALA A N 1
ATOM 1946 C CA . ALA A 1 254 ? -2.778 -2.340 4.751 1.00 96.75 254 ALA A CA 1
ATOM 1947 C C . ALA A 1 254 ? -4.254 -2.614 5.091 1.00 96.75 254 ALA A C 1
ATOM 1949 O O . ALA A 1 254 ? -4.946 -1.703 5.565 1.00 96.75 254 ALA A O 1
ATOM 1950 N N . ALA A 1 255 ? -4.722 -3.855 4.914 1.00 96.44 255 ALA A N 1
ATOM 1951 C CA . ALA A 1 255 ? -6.056 -4.288 5.327 1.00 96.44 255 ALA A CA 1
ATOM 1952 C C . ALA A 1 255 ? -6.224 -4.158 6.845 1.00 96.44 255 ALA A C 1
ATOM 1954 O O . ALA A 1 255 ? -7.149 -3.496 7.312 1.00 96.44 255 ALA A O 1
ATOM 1955 N N . SER A 1 256 ? -5.279 -4.696 7.623 1.00 97.00 256 SER A N 1
ATOM 1956 C CA . SER A 1 256 ? -5.326 -4.661 9.089 1.00 97.00 256 SER A CA 1
ATOM 1957 C C . SER A 1 256 ? -5.350 -3.231 9.642 1.00 97.00 256 SER A C 1
ATOM 1959 O O . SER A 1 256 ? -6.176 -2.904 10.497 1.00 97.00 256 SER A O 1
ATOM 1961 N N . ALA A 1 257 ? -4.503 -2.344 9.106 1.00 96.62 257 ALA A N 1
ATOM 1962 C CA . ALA A 1 257 ? -4.467 -0.939 9.493 1.00 96.62 257 ALA A CA 1
ATOM 1963 C C . ALA A 1 257 ? -5.767 -0.222 9.103 1.00 96.62 257 ALA A C 1
ATOM 1965 O O . ALA A 1 257 ? -6.282 0.597 9.861 1.00 96.62 257 ALA A O 1
ATOM 1966 N N . THR A 1 258 ? -6.344 -0.552 7.943 1.00 96.12 258 THR A N 1
ATOM 1967 C CA . THR A 1 258 ? -7.619 0.020 7.491 1.00 96.12 258 THR A CA 1
ATOM 1968 C C . THR A 1 258 ? -8.795 -0.430 8.356 1.00 96.12 258 THR A C 1
ATOM 1970 O O . THR A 1 258 ? -9.601 0.418 8.743 1.00 96.12 258 THR A O 1
ATOM 1973 N N . ALA A 1 259 ? -8.866 -1.711 8.724 1.00 95.94 259 ALA A N 1
ATOM 1974 C CA . ALA A 1 259 ? -9.907 -2.247 9.598 1.00 95.94 259 ALA A CA 1
ATOM 1975 C C . ALA A 1 259 ? -9.876 -1.590 10.988 1.00 95.94 259 ALA A C 1
ATOM 1977 O O . ALA A 1 259 ? -10.894 -1.090 11.475 1.00 95.94 259 ALA A O 1
ATOM 1978 N N . VAL A 1 260 ? -8.694 -1.524 11.610 1.00 97.00 260 VAL A N 1
ATOM 1979 C CA . VAL A 1 260 ? -8.529 -0.902 12.932 1.00 97.00 260 VAL A CA 1
ATOM 1980 C C . VAL A 1 260 ? -8.768 0.605 12.875 1.00 97.00 260 VAL A C 1
ATOM 1982 O O . VAL A 1 260 ? -9.473 1.138 13.733 1.00 97.00 260 VAL A O 1
ATOM 1985 N N . PHE A 1 261 ? -8.269 1.294 11.844 1.00 96.94 261 PHE A N 1
ATOM 1986 C CA . PHE A 1 261 ? -8.546 2.715 11.630 1.00 96.94 261 PHE A CA 1
ATOM 1987 C C . PHE A 1 261 ? -10.051 3.000 11.548 1.00 96.94 261 PHE A C 1
ATOM 1989 O O . PHE A 1 261 ? -10.522 3.962 12.161 1.00 96.94 261 PHE A O 1
ATOM 1996 N N . ALA A 1 262 ? -10.810 2.175 10.817 1.00 95.31 262 ALA A N 1
ATOM 1997 C CA . ALA A 1 262 ? -12.256 2.328 10.684 1.00 95.31 262 ALA A CA 1
ATOM 1998 C C . ALA A 1 262 ? -12.961 2.179 12.039 1.00 95.31 262 ALA A C 1
ATOM 2000 O O . ALA A 1 262 ? -13.747 3.052 12.414 1.00 95.31 262 ALA A O 1
ATOM 2001 N N . ILE A 1 263 ? -12.613 1.139 12.808 1.00 96.25 263 ILE A N 1
ATOM 2002 C CA . ILE A 1 263 ? -13.143 0.919 14.160 1.00 96.25 263 ILE A CA 1
ATOM 2003 C C . ILE A 1 263 ? -12.835 2.118 15.062 1.00 96.25 263 ILE A C 1
ATOM 2005 O O . ILE A 1 263 ? -13.749 2.696 15.648 1.00 96.25 263 ILE A O 1
ATOM 2009 N N . LEU A 1 264 ? -11.567 2.528 15.167 1.00 97.06 264 LEU A N 1
ATOM 2010 C CA . LEU A 1 264 ? -11.160 3.623 16.051 1.00 97.06 264 LEU A CA 1
ATOM 2011 C C . LEU A 1 264 ? -11.825 4.950 15.664 1.00 97.06 264 LEU A C 1
ATOM 2013 O O . LEU A 1 264 ? -12.304 5.668 16.539 1.00 97.06 264 LEU A O 1
ATOM 2017 N N . SER A 1 265 ? -11.913 5.251 14.367 1.00 97.12 265 SER A N 1
ATOM 2018 C CA . SER A 1 265 ? -12.559 6.470 13.861 1.00 97.12 265 SER A CA 1
ATOM 2019 C C . SER A 1 265 ? -14.062 6.484 14.143 1.00 97.12 265 SER A C 1
ATOM 2021 O O . SER A 1 265 ? -14.626 7.519 14.502 1.00 97.12 265 SER A O 1
ATOM 2023 N N . GLU A 1 266 ? -14.731 5.338 14.008 1.00 96.69 266 GLU A N 1
ATOM 2024 C CA . GLU A 1 266 ? -16.136 5.198 14.385 1.00 96.69 266 GLU A CA 1
ATOM 2025 C C . GLU A 1 266 ? -16.318 5.395 15.898 1.00 96.69 266 GLU A C 1
ATOM 2027 O O . GLU A 1 266 ? -17.196 6.149 16.329 1.00 96.69 266 GLU A O 1
ATOM 2032 N N . ARG A 1 267 ? -15.455 4.775 16.716 1.00 95.44 267 ARG A N 1
ATOM 2033 C CA . ARG A 1 267 ? -15.490 4.914 18.177 1.00 95.44 267 ARG A CA 1
ATOM 2034 C C . ARG A 1 267 ? -15.207 6.343 18.633 1.00 95.44 267 ARG A C 1
ATOM 2036 O O . ARG A 1 267 ? -15.884 6.815 19.538 1.00 95.44 267 ARG A O 1
ATOM 2043 N N . GLN A 1 268 ? -14.283 7.060 17.992 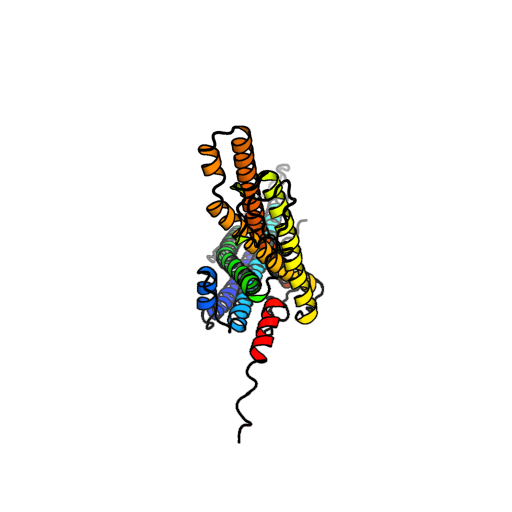1.00 96.69 268 GLN A N 1
ATOM 2044 C CA . GLN A 1 268 ? -14.008 8.470 18.287 1.00 96.69 268 GLN A CA 1
ATOM 2045 C C . GLN A 1 268 ? -15.268 9.325 18.137 1.00 96.69 268 GLN A C 1
ATOM 2047 O O . GLN A 1 268 ? -15.600 10.092 19.041 1.00 96.69 268 GLN A O 1
ATOM 2052 N N . LYS A 1 269 ? -16.007 9.137 17.035 1.00 95.75 269 LYS A N 1
ATOM 2053 C CA . LYS A 1 269 ? -17.277 9.833 16.790 1.00 95.75 269 LYS A CA 1
ATOM 2054 C C . LYS A 1 269 ? -18.341 9.455 17.822 1.00 95.75 269 LYS A C 1
ATOM 2056 O O . LYS A 1 269 ? -19.016 10.336 18.344 1.00 95.75 269 LYS A O 1
ATOM 2061 N N . LYS A 1 270 ? -18.487 8.159 18.122 1.00 95.38 270 LYS A N 1
ATOM 2062 C CA . LYS A 1 270 ? -19.519 7.648 19.041 1.00 95.38 270 LYS A CA 1
ATOM 2063 C C . LYS A 1 270 ? -19.272 8.029 20.499 1.00 95.38 270 LYS A C 1
ATOM 2065 O O . LYS A 1 270 ? -20.205 8.420 21.188 1.00 95.38 270 LYS A O 1
ATOM 2070 N N . TRP A 1 271 ? -18.040 7.895 20.982 1.00 95.88 271 TRP A N 1
ATOM 2071 C CA . TRP A 1 271 ? -17.706 8.174 22.379 1.00 95.88 271 TRP A CA 1
ATOM 2072 C C . TRP A 1 271 ? -17.552 9.664 22.665 1.00 95.88 271 TRP A C 1
ATOM 2074 O O . TRP A 1 271 ? -17.771 10.063 23.803 1.00 95.88 271 TRP A O 1
ATOM 2084 N N . ASN A 1 272 ? -17.163 10.463 21.664 1.00 95.50 272 ASN A N 1
ATOM 2085 C CA . ASN A 1 272 ? -17.063 11.922 21.739 1.00 95.50 272 ASN A CA 1
ATOM 2086 C C . ASN A 1 272 ? -16.389 12.430 23.036 1.00 95.50 272 ASN A C 1
ATOM 2088 O O . ASN A 1 272 ? -16.887 13.319 23.730 1.00 95.50 272 ASN A O 1
ATOM 2092 N N . LEU A 1 273 ? -15.260 11.805 23.390 1.00 96.62 273 LEU A N 1
ATOM 2093 C CA . LEU A 1 273 ? -14.617 11.945 24.703 1.00 96.62 273 LEU A CA 1
ATOM 2094 C C . LEU A 1 273 ? -14.236 13.390 25.027 1.00 96.62 273 LEU A C 1
ATOM 2096 O O . LEU A 1 273 ? -14.381 13.821 26.169 1.00 96.62 273 LEU A O 1
ATOM 2100 N N . GLN A 1 274 ? -13.781 14.137 24.022 1.00 95.75 274 GLN A N 1
ATOM 2101 C CA . GLN A 1 274 ? -13.384 15.529 24.187 1.00 95.75 274 GLN A CA 1
ATOM 2102 C C . GLN A 1 274 ? -14.565 16.430 24.560 1.00 95.75 274 GLN A C 1
ATOM 2104 O O . GLN A 1 274 ? -14.424 17.292 25.425 1.00 95.75 274 GLN A O 1
ATOM 2109 N N . GLU A 1 275 ? -15.733 16.228 23.949 1.00 96.00 275 GLU A N 1
ATOM 2110 C CA . GLU A 1 275 ? -16.923 17.013 24.283 1.00 96.00 275 GLU A CA 1
ATOM 2111 C C . GLU A 1 275 ? -17.467 16.631 25.660 1.00 96.00 275 GLU A C 1
ATOM 2113 O O . GLU A 1 275 ? -17.778 17.504 26.468 1.00 96.00 275 GLU A O 1
ATOM 2118 N N . LEU A 1 276 ? -17.483 15.334 25.982 1.00 96.00 276 LEU A N 1
ATOM 2119 C CA . LEU A 1 276 ? -17.865 14.872 27.317 1.00 96.00 276 LEU A CA 1
ATOM 2120 C C . LEU A 1 276 ? -16.957 15.457 28.406 1.00 96.00 276 LEU A C 1
ATOM 2122 O O . LEU A 1 276 ? -17.444 15.875 29.454 1.00 96.00 276 LEU A O 1
ATOM 2126 N N . ALA A 1 277 ? -15.652 15.560 28.151 1.00 95.75 277 ALA A N 1
ATOM 2127 C CA . ALA A 1 277 ? -14.720 16.186 29.080 1.00 95.75 277 ALA A CA 1
ATOM 2128 C C . ALA A 1 277 ? -14.995 17.684 29.310 1.00 95.75 277 ALA A C 1
ATOM 2130 O O . ALA A 1 277 ? -14.767 18.186 30.412 1.00 95.75 277 ALA A O 1
ATOM 2131 N N . ARG A 1 278 ? -15.495 18.418 28.303 1.00 96.00 278 ARG A N 1
ATOM 2132 C CA . ARG A 1 278 ? -15.798 19.857 28.432 1.00 96.00 278 ARG A CA 1
ATOM 2133 C C . ARG A 1 278 ? -16.922 20.132 29.423 1.00 96.00 278 ARG A C 1
ATOM 2135 O O . ARG A 1 278 ? -16.850 21.122 30.149 1.00 96.00 278 ARG A O 1
ATOM 2142 N N . VAL A 1 279 ? -17.934 19.267 29.448 1.00 96.50 279 VAL A N 1
ATOM 2143 C CA . VAL A 1 279 ? -19.119 19.406 30.312 1.00 96.50 279 VAL A CA 1
ATOM 2144 C C . VAL A 1 279 ? -18.989 18.669 31.651 1.00 96.50 279 VAL A C 1
ATOM 2146 O O . VAL A 1 279 ? -19.846 18.824 32.523 1.00 96.50 279 VAL A O 1
ATOM 2149 N N . GLU A 1 280 ? -17.924 17.885 31.835 1.00 96.25 280 GLU A N 1
ATOM 2150 C CA . GLU A 1 280 ? -17.659 17.128 33.057 1.00 96.25 280 GLU A CA 1
ATOM 2151 C C . GLU A 1 280 ? -17.299 18.054 34.231 1.00 96.25 280 GLU A C 1
ATOM 2153 O O . GLU A 1 280 ? -16.414 18.910 34.144 1.00 96.25 280 GLU A O 1
ATOM 2158 N N . ARG A 1 281 ? -17.987 17.856 35.361 1.00 95.38 281 ARG A N 1
ATOM 2159 C CA . ARG A 1 281 ? -17.815 18.655 36.584 1.00 95.38 281 ARG A CA 1
ATOM 2160 C C . ARG A 1 281 ? -16.778 18.057 37.522 1.00 95.38 281 ARG A C 1
ATOM 2162 O O . ARG A 1 281 ? -16.170 18.798 38.289 1.00 95.38 281 ARG A O 1
ATOM 2169 N N . ASN A 1 282 ? -16.581 16.739 37.489 1.00 95.69 282 ASN A N 1
ATOM 2170 C CA . ASN A 1 282 ? -15.563 16.074 38.294 1.00 95.69 282 ASN A CA 1
ATOM 2171 C C . ASN A 1 282 ? -14.172 16.274 37.653 1.00 95.69 282 ASN A C 1
ATOM 2173 O O . ASN A 1 282 ? -13.922 15.720 36.580 1.00 95.69 282 ASN A O 1
ATOM 2177 N N . PRO A 1 283 ? -13.227 16.981 38.311 1.00 95.56 283 PRO A N 1
ATOM 2178 C CA . PRO A 1 283 ? -11.915 17.268 37.730 1.00 95.56 283 PRO A CA 1
ATOM 2179 C C . PRO A 1 283 ? -11.110 16.014 37.374 1.00 95.56 283 PRO A C 1
ATOM 2181 O O . PRO A 1 283 ? -10.481 15.964 36.322 1.00 95.56 283 PRO A O 1
ATOM 2184 N N . GLN A 1 284 ? -11.163 14.971 38.210 1.00 95.06 284 GLN A N 1
ATOM 2185 C CA . GLN A 1 284 ? -10.435 13.723 37.960 1.00 95.06 284 GLN A CA 1
ATOM 2186 C C . GLN A 1 284 ? -11.001 12.991 36.743 1.00 95.06 284 GLN A C 1
ATOM 2188 O O . GLN A 1 284 ? -10.255 12.486 35.902 1.00 95.06 284 GLN A O 1
ATOM 2193 N N . ARG A 1 285 ? -12.334 12.957 36.629 1.00 94.44 285 ARG A N 1
ATOM 2194 C CA . ARG A 1 285 ? -13.013 12.328 35.496 1.00 94.44 285 ARG A CA 1
ATOM 2195 C C . ARG A 1 285 ? -12.752 13.088 34.202 1.00 94.44 285 ARG A C 1
ATOM 2197 O O . ARG A 1 285 ? -12.462 12.456 33.189 1.00 94.44 285 ARG A O 1
ATOM 2204 N N . LYS A 1 286 ? -12.779 14.421 34.260 1.00 97.12 286 LYS A N 1
ATOM 2205 C CA . LYS A 1 286 ? -12.442 15.303 33.142 1.00 97.12 286 LYS A CA 1
ATOM 2206 C C . LYS A 1 286 ? -11.044 15.004 32.605 1.00 97.12 286 LYS A C 1
ATOM 2208 O O . LYS A 1 286 ? -10.915 14.667 31.433 1.00 97.12 286 LYS A O 1
ATOM 2213 N N . THR A 1 287 ? -10.023 15.021 33.464 1.00 97.25 287 THR A N 1
ATOM 2214 C CA . THR A 1 287 ? -8.642 14.713 33.056 1.00 97.25 287 THR A CA 1
ATOM 2215 C C . THR A 1 287 ? -8.517 13.311 32.454 1.00 97.25 287 THR A C 1
ATOM 2217 O O . THR A 1 287 ? -7.814 13.128 31.463 1.00 97.25 287 THR A O 1
ATOM 2220 N N . ALA A 1 288 ? -9.226 12.317 32.997 1.00 96.69 288 ALA A N 1
ATOM 2221 C CA . ALA A 1 288 ? -9.218 10.962 32.445 1.00 96.69 288 ALA A CA 1
ATOM 2222 C C . ALA A 1 288 ? -9.852 10.880 31.042 1.00 96.69 288 ALA A C 1
ATOM 2224 O O . ALA A 1 288 ? -9.355 10.139 30.194 1.00 96.69 288 ALA A O 1
ATOM 2225 N N . LEU A 1 289 ? -10.930 11.625 30.783 1.00 97.44 289 LEU A N 1
ATOM 2226 C CA . LEU A 1 289 ? -11.568 11.691 29.463 1.00 97.44 289 LEU A CA 1
ATOM 2227 C C . LEU A 1 289 ? -10.697 12.442 28.443 1.00 97.44 289 LEU A C 1
ATOM 2229 O O . LEU A 1 289 ? -10.559 11.974 27.315 1.00 97.44 289 LEU A O 1
ATOM 2233 N N . GLU A 1 290 ? -10.060 13.550 28.840 1.00 97.75 290 GLU A N 1
ATOM 2234 C CA . GLU A 1 290 ? -9.114 14.297 27.991 1.00 97.75 290 GLU A CA 1
ATOM 2235 C C . GLU A 1 290 ? -7.901 13.437 27.611 1.00 97.75 290 GLU A C 1
ATOM 2237 O O . GLU A 1 290 ? -7.501 13.393 26.447 1.00 97.75 290 GLU A O 1
ATOM 2242 N N . GLU A 1 291 ? -7.334 12.710 28.578 1.00 98.00 291 GLU A N 1
ATOM 2243 C CA . GLU A 1 291 ? -6.237 11.770 28.337 1.00 98.00 291 GLU A CA 1
ATOM 2244 C C . GLU A 1 291 ? -6.659 10.640 27.391 1.00 98.00 291 GLU A C 1
ATOM 2246 O O . GLU A 1 291 ? -5.947 10.334 26.435 1.00 98.00 291 GLU A O 1
ATOM 2251 N N . ALA A 1 292 ? -7.830 10.038 27.620 1.00 97.88 292 ALA A N 1
ATOM 2252 C CA . ALA A 1 292 ? -8.358 8.995 26.748 1.00 97.88 292 ALA A CA 1
ATOM 2253 C C . ALA A 1 292 ? -8.604 9.513 25.319 1.00 97.88 292 ALA A C 1
ATOM 2255 O O . ALA A 1 292 ? -8.263 8.817 24.364 1.00 97.88 292 ALA A O 1
ATOM 2256 N N . SER A 1 293 ? -9.117 10.740 25.153 1.00 98.00 293 SER A N 1
ATOM 2257 C CA . SER A 1 293 ? -9.267 11.368 23.830 1.00 98.00 293 SER A CA 1
ATOM 2258 C C . SER A 1 293 ? -7.922 11.494 23.120 1.00 98.00 293 SER A C 1
ATOM 2260 O O . SER A 1 293 ? -7.789 11.057 21.980 1.00 98.00 293 SER A O 1
ATOM 2262 N N . ARG A 1 294 ? -6.895 11.999 23.818 1.00 98.19 294 ARG A N 1
ATOM 2263 C CA . ARG A 1 294 ? -5.552 12.180 23.249 1.00 98.19 294 ARG A CA 1
ATOM 2264 C C . ARG A 1 294 ? -4.914 10.855 22.830 1.00 98.19 294 ARG A C 1
ATOM 2266 O O . ARG A 1 294 ? -4.286 10.779 21.778 1.00 98.19 294 ARG A O 1
ATOM 2273 N N . ILE A 1 295 ? -5.066 9.808 23.645 1.00 98.06 295 ILE A N 1
ATOM 2274 C CA . ILE A 1 295 ? -4.580 8.462 23.309 1.00 98.06 295 ILE A CA 1
ATOM 2275 C C . ILE A 1 295 ? -5.312 7.931 22.073 1.00 98.06 295 ILE A C 1
ATOM 2277 O O . ILE A 1 295 ? -4.663 7.419 21.166 1.00 98.06 295 ILE A O 1
ATOM 2281 N N . LEU A 1 296 ? -6.640 8.072 22.014 1.00 98.00 296 LEU A N 1
ATOM 2282 C CA . LEU A 1 296 ? -7.439 7.603 20.881 1.00 98.00 296 LEU A CA 1
ATOM 2283 C C . LEU A 1 296 ? -7.052 8.316 19.580 1.00 98.00 296 LEU A C 1
ATOM 2285 O O . LEU A 1 296 ? -6.840 7.653 18.568 1.00 98.00 296 LEU A O 1
ATOM 2289 N N . GLU A 1 297 ? -6.911 9.642 19.616 1.00 98.06 297 GLU A N 1
ATOM 2290 C CA . GLU A 1 297 ? -6.429 10.447 18.486 1.00 98.06 297 GLU A CA 1
ATOM 2291 C C . GLU A 1 297 ? -5.057 9.971 18.010 1.00 98.06 297 GLU A C 1
ATOM 2293 O O . GLU A 1 297 ? -4.871 9.714 16.821 1.00 98.06 297 GLU A O 1
ATOM 2298 N N . LYS A 1 298 ? -4.123 9.753 18.944 1.00 98.12 298 LYS A N 1
ATOM 2299 C CA . LYS A 1 298 ? -2.793 9.237 18.621 1.00 98.12 298 LYS A CA 1
ATOM 2300 C C . LYS A 1 298 ? -2.859 7.868 17.941 1.00 98.12 298 LYS A C 1
ATOM 2302 O O . LYS A 1 298 ? -2.186 7.671 16.936 1.00 98.12 298 LYS A O 1
ATOM 2307 N N . CYS A 1 299 ? -3.669 6.938 18.446 1.00 97.94 299 CYS A N 1
ATOM 2308 C CA . CYS A 1 299 ? -3.821 5.615 17.834 1.00 97.94 299 CYS A CA 1
ATOM 2309 C C . CYS A 1 299 ? -4.436 5.696 16.425 1.00 97.94 299 CYS A C 1
ATOM 2311 O O . CYS A 1 299 ? -4.008 4.978 15.526 1.00 97.94 299 CYS A O 1
ATOM 2313 N N . ILE A 1 300 ? -5.406 6.590 16.201 1.00 98.06 300 ILE A N 1
ATOM 2314 C CA . ILE A 1 300 ? -5.986 6.829 14.868 1.00 98.06 300 ILE A CA 1
ATOM 2315 C C . ILE A 1 300 ? -4.926 7.364 13.902 1.00 98.06 300 ILE A C 1
ATOM 2317 O O . ILE A 1 300 ? -4.837 6.899 12.761 1.00 98.06 300 ILE A O 1
ATOM 2321 N N . ASP A 1 301 ? -4.114 8.322 14.349 1.00 98.06 301 ASP A N 1
ATOM 2322 C CA . ASP A 1 301 ? -3.029 8.873 13.543 1.00 98.06 301 ASP A CA 1
ATOM 2323 C C . ASP A 1 301 ? -1.934 7.834 13.271 1.00 98.06 301 ASP A C 1
ATOM 2325 O O . ASP A 1 301 ? -1.454 7.750 12.142 1.00 98.06 301 ASP A O 1
ATOM 2329 N N . GLU A 1 302 ? -1.582 6.992 14.247 1.00 97.56 302 GLU A N 1
ATOM 2330 C CA . GLU A 1 302 ? -0.648 5.874 14.066 1.00 97.56 302 GLU A CA 1
ATOM 2331 C C . GLU A 1 302 ? -1.136 4.922 12.960 1.00 97.56 302 GLU A C 1
ATOM 2333 O O . GLU A 1 302 ? -0.376 4.628 12.036 1.00 97.56 302 GLU A O 1
ATOM 2338 N N . GLU A 1 303 ? -2.409 4.511 12.966 1.00 96.88 303 GLU A N 1
ATOM 2339 C CA . GLU A 1 303 ? -2.960 3.653 11.905 1.00 96.88 303 GLU A CA 1
ATOM 2340 C C . GLU A 1 303 ? -3.029 4.359 10.542 1.00 96.88 303 GLU A C 1
ATOM 2342 O O . GLU A 1 303 ? -2.745 3.755 9.504 1.00 96.88 303 GLU A O 1
ATOM 2347 N N . ARG A 1 304 ? -3.326 5.666 10.514 1.00 95.94 304 ARG A N 1
ATOM 2348 C CA . ARG A 1 304 ? -3.245 6.466 9.280 1.00 95.94 304 ARG A CA 1
ATOM 2349 C C . ARG A 1 304 ? -1.822 6.468 8.715 1.00 95.94 304 ARG A C 1
ATOM 2351 O O . ARG A 1 304 ? -1.654 6.281 7.509 1.00 95.94 304 ARG A O 1
ATOM 2358 N N . GLN A 1 305 ? -0.808 6.661 9.560 1.00 97.06 305 GLN A N 1
ATOM 2359 C CA . GLN A 1 305 ? 0.595 6.630 9.140 1.00 97.06 305 GLN A CA 1
ATOM 2360 C C . GLN A 1 305 ? 1.016 5.239 8.666 1.00 97.06 305 GLN A C 1
ATOM 2362 O O . GLN A 1 305 ? 1.720 5.134 7.663 1.00 97.06 305 GLN A O 1
ATOM 2367 N N . GLN A 1 306 ? 0.537 4.171 9.315 1.00 95.31 306 GLN A N 1
ATOM 2368 C CA . GLN A 1 306 ? 0.777 2.806 8.845 1.00 95.31 306 GLN A CA 1
ATOM 2369 C C . GLN A 1 306 ? 0.252 2.618 7.420 1.00 95.31 306 GLN A C 1
ATOM 2371 O O . GLN A 1 306 ? 1.014 2.193 6.558 1.00 95.31 306 GLN A O 1
ATOM 2376 N N . LYS A 1 307 ? -0.988 3.027 7.120 1.00 92.75 307 LYS A N 1
ATOM 2377 C CA . LYS A 1 307 ? -1.547 2.940 5.756 1.00 92.75 307 LYS A CA 1
ATOM 2378 C C . LYS A 1 307 ? -0.683 3.656 4.712 1.00 92.75 307 LYS A C 1
ATOM 2380 O O . LYS A 1 307 ? -0.417 3.100 3.647 1.00 92.75 307 LYS A O 1
ATOM 2385 N N . LEU A 1 308 ? -0.221 4.870 5.020 1.00 93.69 308 LEU A N 1
ATOM 2386 C CA . LEU A 1 308 ? 0.664 5.635 4.132 1.00 93.69 308 LEU A CA 1
ATOM 2387 C C . LEU A 1 308 ? 2.013 4.931 3.936 1.00 93.69 308 LEU A C 1
ATOM 2389 O O . LEU A 1 308 ? 2.499 4.828 2.813 1.00 93.69 308 LEU A O 1
ATOM 2393 N N . SER A 1 309 ? 2.592 4.401 5.014 1.00 96.94 309 SER A N 1
ATOM 2394 C CA . SER A 1 309 ? 3.853 3.659 4.976 1.00 96.94 309 SER A CA 1
ATOM 2395 C C . SER A 1 309 ? 3.752 2.372 4.148 1.00 96.94 309 SER A C 1
ATOM 2397 O O . SER A 1 309 ? 4.666 2.089 3.367 1.00 96.94 309 SER A O 1
ATOM 2399 N N . ARG A 1 310 ? 2.638 1.628 4.239 1.00 96.31 310 ARG A N 1
ATOM 2400 C CA . ARG A 1 310 ? 2.417 0.426 3.416 1.00 96.31 310 ARG A CA 1
ATOM 2401 C C . ARG A 1 310 ? 2.279 0.763 1.942 1.00 96.31 310 ARG A C 1
ATOM 2403 O O . ARG A 1 310 ? 2.894 0.091 1.123 1.00 96.31 310 ARG A O 1
ATOM 2410 N N . PHE A 1 311 ? 1.577 1.844 1.604 1.00 95.75 311 PHE A N 1
ATOM 2411 C CA . PHE A 1 311 ? 1.510 2.322 0.223 1.00 95.75 311 PHE A CA 1
ATOM 2412 C C . PHE A 1 311 ? 2.897 2.660 -0.348 1.00 95.75 311 PHE A C 1
ATOM 2414 O O . PHE A 1 311 ? 3.237 2.215 -1.446 1.00 95.75 311 PHE A O 1
ATOM 2421 N N . SER A 1 312 ? 3.722 3.394 0.405 1.00 97.31 312 SER A N 1
ATOM 2422 C CA . SER A 1 312 ? 5.090 3.720 -0.016 1.00 97.31 312 SER A CA 1
ATOM 2423 C C . SER A 1 312 ? 5.956 2.469 -0.188 1.00 97.31 312 SER A C 1
ATOM 2425 O O . SER A 1 312 ? 6.636 2.333 -1.199 1.00 97.31 312 SER A O 1
ATOM 2427 N N . SER A 1 313 ? 5.891 1.529 0.759 1.00 98.19 313 SER A N 1
ATOM 2428 C CA . SER A 1 313 ? 6.673 0.282 0.709 1.00 98.19 313 SER A CA 1
ATOM 2429 C C . SER A 1 313 ? 6.240 -0.622 -0.449 1.00 98.19 313 SER A C 1
ATOM 2431 O O . SER A 1 313 ? 7.071 -1.238 -1.111 1.00 98.19 313 SER A O 1
ATOM 2433 N N . TYR A 1 314 ? 4.938 -0.660 -0.739 1.00 98.00 314 TYR A N 1
ATOM 2434 C CA . TYR A 1 314 ? 4.379 -1.408 -1.862 1.00 98.00 314 TYR A CA 1
ATOM 2435 C C . TYR A 1 314 ? 4.829 -0.818 -3.204 1.00 98.00 314 TYR A C 1
ATOM 2437 O O . TYR A 1 314 ? 5.261 -1.548 -4.095 1.00 98.00 314 TYR A O 1
ATOM 2445 N N . THR A 1 315 ? 4.809 0.514 -3.314 1.00 97.56 315 THR A N 1
ATOM 2446 C CA . THR A 1 315 ? 5.322 1.249 -4.480 1.00 97.56 315 THR A CA 1
ATOM 2447 C C . THR A 1 315 ? 6.808 0.964 -4.708 1.00 97.56 315 THR A C 1
ATOM 2449 O O . THR A 1 315 ? 7.207 0.669 -5.833 1.00 97.56 315 THR A O 1
ATOM 2452 N N . GLU A 1 316 ? 7.622 0.997 -3.649 1.00 97.69 316 GLU A N 1
ATOM 2453 C CA . GLU A 1 316 ? 9.059 0.720 -3.751 1.00 97.69 316 GLU A CA 1
ATOM 2454 C C . GLU A 1 316 ? 9.334 -0.730 -4.175 1.00 97.69 316 GLU A C 1
ATOM 2456 O O . GLU A 1 316 ? 10.171 -0.959 -5.041 1.00 97.69 316 GLU A O 1
ATOM 2461 N N . SER A 1 317 ? 8.575 -1.709 -3.663 1.00 97.50 317 SER A N 1
ATOM 2462 C CA . SER A 1 317 ? 8.709 -3.116 -4.079 1.00 97.50 317 SER A CA 1
ATOM 2463 C C . SER A 1 317 ? 8.451 -3.320 -5.582 1.00 97.50 317 SER A C 1
ATOM 2465 O O . SER A 1 317 ? 9.173 -4.066 -6.257 1.00 97.50 317 SER A O 1
ATOM 2467 N N . LEU A 1 318 ? 7.450 -2.633 -6.144 1.00 97.44 318 LEU A N 1
ATOM 2468 C CA . LEU A 1 318 ? 7.178 -2.662 -7.586 1.00 97.44 318 LEU A CA 1
ATOM 2469 C C . LEU A 1 318 ? 8.290 -1.968 -8.389 1.00 97.44 318 LEU A C 1
ATOM 2471 O O . LEU A 1 318 ? 8.735 -2.489 -9.415 1.00 97.44 318 LEU A O 1
ATOM 2475 N N . LEU A 1 319 ? 8.786 -0.825 -7.908 1.00 96.94 319 LEU A N 1
ATOM 2476 C CA . LEU A 1 319 ? 9.926 -0.133 -8.515 1.00 96.94 319 LEU A CA 1
ATOM 2477 C C . LEU A 1 319 ? 11.185 -1.005 -8.513 1.00 96.94 319 LEU A C 1
ATOM 2479 O O . LEU A 1 319 ? 11.868 -1.090 -9.530 1.00 96.94 319 LEU A O 1
ATOM 2483 N N . ASP A 1 320 ? 11.482 -1.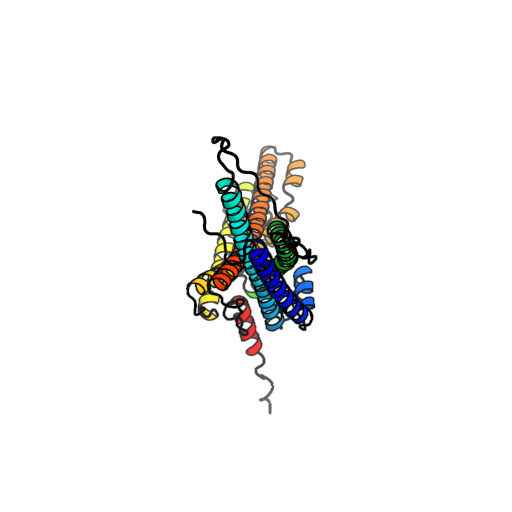694 -7.415 1.00 97.19 320 ASP A N 1
ATOM 2484 C CA . ASP A 1 320 ? 12.632 -2.593 -7.316 1.00 97.19 320 ASP A CA 1
ATOM 2485 C C . ASP A 1 320 ? 12.526 -3.774 -8.277 1.00 97.19 320 ASP A C 1
ATOM 2487 O O . ASP A 1 320 ? 13.515 -4.145 -8.918 1.00 97.19 320 ASP A O 1
ATOM 2491 N N . THR A 1 321 ? 11.315 -4.300 -8.459 1.00 96.62 321 THR A N 1
ATOM 2492 C CA . THR A 1 321 ? 11.014 -5.306 -9.484 1.00 96.62 321 THR A CA 1
ATOM 2493 C C . THR A 1 321 ? 11.343 -4.770 -10.880 1.00 96.62 321 THR A C 1
ATOM 2495 O O . THR A 1 321 ? 12.117 -5.382 -11.622 1.00 96.62 321 THR A O 1
ATOM 2498 N N . ALA A 1 322 ? 10.834 -3.586 -11.233 1.00 96.94 322 ALA A N 1
ATOM 2499 C CA . ALA A 1 322 ? 11.095 -2.962 -12.529 1.00 96.94 322 ALA A CA 1
ATOM 2500 C C . ALA A 1 322 ? 12.594 -2.676 -12.747 1.00 96.94 322 ALA A C 1
ATOM 2502 O O . ALA A 1 322 ? 13.156 -3.038 -13.785 1.00 96.94 322 ALA A O 1
ATOM 2503 N N . ARG A 1 323 ? 13.289 -2.115 -11.748 1.00 96.56 323 ARG A N 1
ATOM 2504 C CA . ARG A 1 323 ? 14.739 -1.852 -11.793 1.00 96.56 323 ARG A CA 1
ATOM 2505 C C . ARG A 1 323 ? 15.544 -3.132 -12.007 1.00 96.56 323 ARG A C 1
ATOM 2507 O O . ARG A 1 323 ? 16.464 -3.145 -12.830 1.00 96.56 323 ARG A O 1
ATOM 2514 N N . ASN A 1 324 ? 15.210 -4.206 -11.286 1.00 95.50 324 ASN A N 1
ATOM 2515 C CA . ASN A 1 324 ? 15.883 -5.499 -11.410 1.00 95.50 324 ASN A CA 1
ATOM 2516 C C . ASN A 1 324 ? 15.720 -6.065 -12.829 1.00 95.50 324 ASN A C 1
ATOM 2518 O O . ASN A 1 324 ? 16.705 -6.463 -13.457 1.00 95.50 324 ASN A O 1
ATOM 2522 N N . ARG A 1 325 ? 14.507 -6.003 -13.385 1.00 94.19 325 ARG A N 1
ATOM 2523 C CA . ARG A 1 325 ? 14.213 -6.495 -14.738 1.00 94.19 325 ARG A CA 1
ATOM 25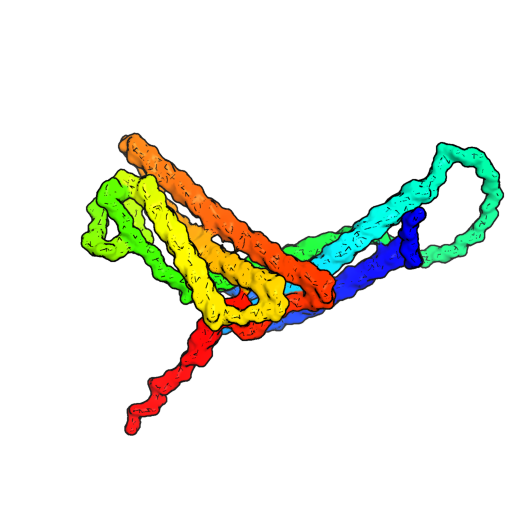24 C C . ARG A 1 325 ? 14.889 -5.674 -15.830 1.00 94.19 325 ARG A C 1
ATOM 2526 O O . ARG A 1 325 ? 15.509 -6.262 -16.717 1.00 94.19 325 ARG A O 1
ATOM 2533 N N . VAL A 1 326 ? 14.901 -4.344 -15.717 1.00 94.62 326 VAL A N 1
ATOM 2534 C CA . VAL A 1 326 ? 15.667 -3.468 -16.623 1.00 94.62 326 VAL A CA 1
ATOM 2535 C C . VAL A 1 326 ? 17.157 -3.815 -16.589 1.00 94.62 326 VAL A C 1
ATOM 2537 O O . VAL A 1 326 ? 17.785 -3.932 -17.644 1.00 94.62 326 VAL A O 1
ATOM 2540 N N . LYS A 1 327 ? 17.728 -4.054 -15.400 1.00 92.94 327 LYS A N 1
ATOM 2541 C CA . LYS A 1 327 ? 19.129 -4.480 -15.244 1.00 92.94 327 LYS A CA 1
ATOM 2542 C C . LYS A 1 327 ? 19.400 -5.837 -15.904 1.00 92.94 327 LYS A C 1
ATOM 2544 O O . LYS A 1 327 ? 20.422 -5.984 -16.574 1.00 92.94 327 LYS A O 1
ATOM 2549 N N . LYS A 1 328 ? 18.483 -6.801 -15.760 1.00 91.81 328 LYS A N 1
ATOM 2550 C CA . LYS A 1 328 ? 18.539 -8.127 -16.408 1.00 91.81 328 LYS A CA 1
ATOM 2551 C C . LYS A 1 328 ? 18.196 -8.086 -17.909 1.00 91.81 328 LYS A C 1
ATOM 2553 O O . LYS A 1 328 ? 18.325 -9.100 -18.584 1.00 91.81 328 LYS A O 1
ATOM 2558 N N . LYS A 1 329 ? 17.821 -6.917 -18.451 1.00 89.75 329 LYS A N 1
ATOM 2559 C CA . LYS A 1 329 ? 17.315 -6.721 -19.825 1.00 89.75 329 LYS A CA 1
ATOM 2560 C C . LYS A 1 329 ? 16.072 -7.561 -20.141 1.00 89.75 329 LYS A C 1
ATOM 2562 O O . LYS A 1 329 ? 15.795 -7.837 -21.307 1.00 89.75 329 LYS A O 1
ATOM 2567 N N . SER A 1 330 ? 15.312 -7.914 -19.114 1.00 87.75 330 SER A N 1
ATOM 2568 C CA . SER A 1 330 ? 14.000 -8.536 -19.255 1.00 87.75 330 SER A CA 1
ATOM 2569 C C . SER A 1 330 ? 12.958 -7.466 -19.608 1.00 87.75 330 SER A C 1
ATOM 2571 O O . SER A 1 330 ? 13.192 -6.269 -19.413 1.00 87.75 330 SER A O 1
ATOM 2573 N N . GLY A 1 331 ? 11.820 -7.875 -20.173 1.00 87.38 331 GLY A N 1
ATOM 2574 C CA . GLY A 1 331 ? 10.651 -6.994 -20.307 1.00 87.38 331 GLY A CA 1
ATOM 2575 C C . GLY A 1 331 ? 10.003 -6.690 -18.948 1.00 87.38 331 GLY A C 1
ATOM 2576 O O . GLY A 1 331 ? 10.535 -7.125 -17.924 1.00 87.38 331 GLY A O 1
ATOM 2577 N N . PRO A 1 332 ? 8.845 -6.011 -18.914 1.00 89.50 332 PRO A N 1
ATOM 2578 C CA . PRO A 1 332 ? 8.062 -5.813 -17.693 1.00 89.50 332 PRO A CA 1
ATOM 2579 C C . PRO A 1 332 ? 7.772 -7.129 -16.958 1.00 89.50 332 PRO A C 1
ATOM 2581 O O . PRO A 1 332 ? 7.849 -8.216 -17.544 1.00 89.50 332 PRO A O 1
ATOM 2584 N N . TRP A 1 333 ? 7.519 -7.049 -15.651 1.00 89.75 333 TRP A N 1
ATOM 2585 C CA . TRP A 1 333 ? 7.010 -8.201 -14.903 1.00 89.75 333 TRP A CA 1
ATOM 2586 C C . TRP A 1 333 ? 5.560 -8.452 -15.306 1.00 89.75 333 TRP A C 1
ATOM 2588 O O . TRP A 1 333 ? 4.808 -7.494 -15.475 1.00 89.75 333 TRP A O 1
ATOM 2598 N N . VAL A 1 334 ? 5.195 -9.720 -15.473 1.00 84.88 334 VAL A N 1
ATOM 2599 C CA . VAL A 1 334 ? 3.845 -10.126 -15.869 1.00 84.88 334 VAL A CA 1
ATOM 2600 C C . VAL A 1 334 ? 3.277 -10.963 -14.738 1.00 84.88 334 VAL A C 1
ATOM 2602 O O . VAL A 1 334 ? 3.840 -12.001 -14.391 1.00 84.88 334 VAL A O 1
ATOM 2605 N N . THR A 1 335 ? 2.186 -10.487 -14.147 1.00 79.31 335 THR A N 1
ATOM 2606 C CA . THR A 1 335 ? 1.430 -11.259 -13.164 1.00 79.31 335 THR A CA 1
ATOM 2607 C C . THR A 1 335 ? 0.737 -12.424 -13.882 1.00 79.31 335 THR A C 1
ATOM 2609 O O . THR A 1 335 ? 0.120 -12.191 -14.922 1.00 79.31 335 THR A O 1
ATOM 2612 N N . PRO A 1 336 ? 0.825 -13.664 -13.371 1.00 82.94 336 PRO A N 1
ATOM 2613 C CA . PRO A 1 336 ? 0.124 -14.807 -13.945 1.00 82.94 336 PRO A CA 1
ATOM 2614 C C . PRO A 1 336 ? -1.384 -14.568 -14.045 1.00 82.94 336 PRO A C 1
ATOM 2616 O O . PRO A 1 336 ? -1.986 -13.978 -13.146 1.00 82.94 336 PRO A O 1
ATOM 2619 N N . SER A 1 337 ? -2.003 -15.060 -15.119 1.00 79.62 337 SER A N 1
ATOM 2620 C CA . SER A 1 337 ? -3.442 -14.896 -15.369 1.00 79.62 337 SER A CA 1
ATOM 2621 C C . SER A 1 337 ? -4.326 -15.622 -14.352 1.00 79.62 337 SER A C 1
ATOM 2623 O O . SER A 1 337 ? -5.475 -15.243 -14.166 1.00 79.62 337 SER A O 1
ATOM 2625 N N . ASP A 1 338 ? -3.791 -16.645 -13.686 1.00 80.31 338 ASP A N 1
ATOM 2626 C CA . ASP A 1 338 ? -4.456 -17.383 -12.606 1.00 80.31 338 ASP A CA 1
ATOM 2627 C C . ASP A 1 338 ? -4.291 -16.713 -11.228 1.00 80.31 338 ASP A C 1
ATOM 2629 O O . ASP A 1 338 ? -4.671 -17.276 -10.204 1.00 80.31 338 ASP A O 1
ATOM 2633 N N . SER A 1 339 ? -3.702 -15.512 -11.182 1.00 83.06 339 SER A N 1
ATOM 2634 C CA . SER A 1 339 ? -3.451 -14.755 -9.952 1.00 83.06 339 SER A CA 1
ATOM 2635 C C . SER A 1 339 ? -2.606 -15.506 -8.914 1.00 83.06 339 SER A C 1
ATOM 2637 O O . SER A 1 339 ? -2.700 -15.229 -7.719 1.00 83.06 339 SER A O 1
ATOM 2639 N N . SER A 1 340 ? -1.715 -16.399 -9.358 1.00 86.19 340 SER A N 1
ATOM 2640 C CA . SER A 1 340 ? -0.804 -17.183 -8.507 1.00 86.19 340 SER A CA 1
ATOM 2641 C C . SER A 1 340 ? -0.005 -16.389 -7.464 1.00 86.19 340 SER A C 1
ATOM 2643 O O . SER A 1 340 ? 0.386 -16.943 -6.440 1.00 86.19 340 SER A O 1
ATOM 2645 N N . HIS A 1 341 ? 0.247 -15.098 -7.698 1.00 88.62 341 HIS A N 1
ATOM 2646 C CA . HIS A 1 341 ? 1.001 -14.236 -6.775 1.00 88.62 341 HIS A CA 1
ATOM 2647 C C . HIS A 1 341 ? 0.099 -13.418 -5.829 1.00 88.62 341 HIS A C 1
ATOM 2649 O O . HIS A 1 341 ? 0.591 -12.634 -5.020 1.00 88.62 341 HIS A O 1
ATOM 2655 N N . CYS A 1 342 ? -1.221 -13.563 -5.939 1.00 90.88 342 CYS A N 1
ATOM 2656 C CA . CYS A 1 342 ? -2.232 -12.872 -5.139 1.00 90.88 342 CYS A CA 1
ATOM 2657 C C . CYS A 1 342 ? -3.172 -13.923 -4.525 1.00 90.88 342 CYS A C 1
ATOM 2659 O O . CYS A 1 342 ? -4.280 -14.130 -5.028 1.00 90.88 342 CYS A O 1
ATOM 2661 N N . PRO A 1 343 ? -2.733 -14.630 -3.468 1.00 92.12 343 PRO A N 1
ATOM 2662 C CA . PRO A 1 343 ? -3.462 -15.773 -2.917 1.00 92.12 343 PRO A CA 1
ATOM 2663 C C . PRO A 1 343 ? -4.865 -15.405 -2.421 1.00 92.12 343 PRO A C 1
ATOM 2665 O O . PRO A 1 343 ? -5.783 -16.210 -2.528 1.00 92.12 343 PRO A O 1
ATOM 2668 N N . GLU A 1 344 ? -5.066 -14.179 -1.934 1.00 91.38 344 GLU A N 1
ATOM 2669 C CA . GLU A 1 344 ? -6.376 -13.679 -1.518 1.00 91.38 344 GLU A CA 1
ATOM 2670 C C . GLU A 1 344 ? -7.376 -13.551 -2.676 1.00 91.38 344 GLU A C 1
ATOM 2672 O O . GLU A 1 344 ? -8.574 -13.720 -2.456 1.00 91.38 344 GLU A O 1
ATOM 2677 N N . LEU A 1 345 ? -6.890 -13.269 -3.891 1.00 89.25 345 LEU A N 1
ATOM 2678 C CA . LEU A 1 345 ? -7.703 -13.179 -5.103 1.00 89.25 345 LEU A CA 1
ATOM 2679 C C . LEU A 1 345 ? -7.939 -14.573 -5.686 1.00 89.25 345 LEU A C 1
ATOM 2681 O O . LEU A 1 345 ? -9.079 -14.934 -5.969 1.00 89.25 345 LEU A O 1
ATOM 2685 N N . ARG A 1 346 ? -6.884 -15.388 -5.792 1.00 88.75 346 ARG A N 1
ATOM 2686 C CA . ARG A 1 346 ? -6.991 -16.765 -6.292 1.00 88.75 346 ARG A CA 1
ATOM 2687 C C . ARG A 1 346 ? -7.957 -17.609 -5.458 1.00 88.75 346 ARG A C 1
ATOM 2689 O O . ARG A 1 346 ? -8.792 -18.308 -6.020 1.00 88.75 346 ARG A O 1
ATOM 2696 N N . ALA A 1 347 ? -7.915 -17.476 -4.130 1.00 89.12 347 ALA A N 1
ATOM 2697 C CA . ALA A 1 347 ? -8.846 -18.157 -3.233 1.00 89.12 347 ALA A CA 1
ATOM 2698 C C . ALA A 1 347 ? -10.323 -17.799 -3.493 1.00 89.12 347 ALA A C 1
ATOM 2700 O O . ALA A 1 347 ? -11.207 -18.578 -3.145 1.00 89.12 347 ALA A O 1
ATOM 2701 N N . LEU A 1 348 ? -10.610 -16.621 -4.057 1.00 85.75 348 LEU A N 1
ATOM 2702 C CA . LEU A 1 348 ? -11.967 -16.213 -4.435 1.00 85.75 348 LEU A CA 1
ATOM 2703 C C . LEU A 1 348 ? -12.345 -16.730 -5.821 1.00 85.75 348 LEU A C 1
ATOM 2705 O O . LEU A 1 348 ? -13.465 -17.202 -5.994 1.00 85.75 348 LEU A O 1
ATOM 2709 N N . MET A 1 349 ? -11.406 -16.691 -6.769 1.00 82.56 349 MET A N 1
ATOM 2710 C CA . MET A 1 349 ? -11.606 -17.232 -8.115 1.00 82.56 349 MET A CA 1
ATOM 2711 C C . MET A 1 349 ? -11.954 -18.728 -8.057 1.00 82.56 349 MET A C 1
ATOM 2713 O O . MET A 1 349 ? -12.978 -19.133 -8.598 1.00 82.56 349 MET A O 1
ATOM 2717 N N . GLU A 1 350 ? -11.203 -19.530 -7.298 1.00 80.81 350 GLU A N 1
ATOM 2718 C CA . GLU A 1 350 ? -11.485 -20.970 -7.161 1.00 80.81 350 GLU A CA 1
ATOM 2719 C C . GLU A 1 350 ? -12.846 -21.242 -6.486 1.00 80.81 350 GLU A C 1
ATOM 2721 O O . GLU A 1 350 ? -13.609 -22.085 -6.949 1.00 80.81 350 GLU A O 1
ATOM 2726 N N . LYS A 1 351 ? -13.225 -20.469 -5.454 1.00 75.06 351 LYS A N 1
ATOM 2727 C CA . LYS A 1 351 ? -14.557 -20.585 -4.821 1.00 75.06 351 LYS A CA 1
ATOM 2728 C C . LYS A 1 351 ? -15.705 -20.274 -5.784 1.00 75.06 351 LYS A C 1
ATOM 2730 O O . LYS A 1 351 ? -16.778 -20.863 -5.661 1.00 75.06 351 LYS A O 1
ATOM 2735 N N . SER A 1 352 ? -15.505 -19.324 -6.700 1.00 65.44 352 SER A N 1
ATOM 2736 C CA . SER A 1 352 ? -16.508 -18.986 -7.716 1.00 65.44 352 SER A CA 1
ATOM 2737 C C . SER A 1 352 ? -16.658 -20.066 -8.787 1.00 65.44 352 SER A C 1
ATOM 2739 O O . SER A 1 352 ? -17.765 -20.276 -9.270 1.00 65.44 352 SER A O 1
ATOM 2741 N N . GLU A 1 353 ? -15.586 -20.796 -9.106 1.00 63.47 353 GLU A N 1
ATOM 2742 C CA . GLU A 1 353 ? -15.609 -21.911 -10.062 1.00 63.47 353 GLU A CA 1
ATOM 2743 C C . GLU A 1 353 ? -16.260 -23.179 -9.477 1.00 63.47 353 GLU A C 1
ATOM 2745 O O . GLU A 1 353 ? -16.845 -23.972 -10.213 1.00 63.47 353 GLU A O 1
ATOM 2750 N N . GLU A 1 354 ? -16.232 -23.351 -8.150 1.00 59.75 354 GLU A N 1
ATOM 2751 C CA . GLU A 1 354 ? -16.886 -24.462 -7.439 1.00 59.75 354 GLU A CA 1
ATOM 2752 C C . GLU A 1 354 ? -18.429 -24.342 -7.345 1.00 59.75 354 GLU A C 1
ATOM 2754 O O . GLU A 1 354 ? -19.093 -25.289 -6.919 1.00 59.75 354 GLU A O 1
ATOM 2759 N N . SER A 1 355 ? -19.039 -23.225 -7.771 1.00 41.91 355 SER A N 1
ATOM 2760 C CA . SER A 1 355 ? -20.505 -23.031 -7.795 1.00 41.91 355 SER A CA 1
ATOM 2761 C C . SER A 1 355 ? -20.998 -22.792 -9.234 1.00 41.91 355 SER A C 1
ATOM 2763 O O . SER A 1 355 ? -20.570 -21.800 -9.820 1.00 41.91 355 SER A O 1
ATOM 2765 N N . PRO A 1 356 ? -21.899 -23.613 -9.831 1.00 42.34 356 PRO A N 1
ATOM 2766 C CA . PRO A 1 356 ? -22.978 -24.392 -9.211 1.00 42.34 356 PRO A CA 1
ATOM 2767 C C . PRO A 1 356 ? -22.915 -25.907 -9.507 1.00 42.34 356 PRO A C 1
ATOM 2769 O O . PRO A 1 356 ? -22.912 -26.334 -10.661 1.00 42.34 356 PRO A O 1
ATOM 2772 N N . SER A 1 357 ? -22.970 -26.738 -8.463 1.00 41.50 357 SER A N 1
ATOM 2773 C CA . SER A 1 357 ? -23.430 -28.123 -8.608 1.00 41.50 357 SER A CA 1
ATOM 2774 C C . SER A 1 357 ? -24.955 -28.147 -8.492 1.00 41.50 357 SER A C 1
ATOM 2776 O O . SER A 1 357 ? -25.528 -27.705 -7.497 1.00 41.50 357 SER A O 1
ATOM 2778 N N . ASP A 1 358 ? -25.606 -28.625 -9.551 1.00 44.62 358 ASP A N 1
ATOM 2779 C CA . ASP A 1 358 ? -27.049 -28.812 -9.652 1.00 44.62 358 ASP A CA 1
ATOM 2780 C C . ASP A 1 358 ? -27.568 -29.789 -8.578 1.00 44.62 358 ASP A C 1
ATOM 2782 O O . ASP A 1 358 ? -27.696 -30.990 -8.814 1.00 44.62 358 ASP A O 1
ATOM 2786 N N . GLU A 1 359 ? -27.991 -29.281 -7.419 1.00 42.84 359 GLU A N 1
ATOM 2787 C CA . GLU A 1 359 ? -29.095 -29.898 -6.671 1.00 42.84 359 GLU A CA 1
ATOM 2788 C C . GLU A 1 359 ? -30.432 -29.457 -7.289 1.00 42.84 359 GLU A C 1
ATOM 2790 O O . GLU A 1 359 ? -31.265 -28.787 -6.683 1.00 42.84 359 GLU A O 1
ATOM 2795 N N . ALA A 1 360 ? -30.633 -29.831 -8.550 1.00 45.47 360 ALA A N 1
ATOM 2796 C CA . ALA A 1 360 ? -31.907 -29.720 -9.245 1.00 45.47 360 ALA A CA 1
ATOM 2797 C C . ALA A 1 360 ? -32.080 -30.925 -10.178 1.00 45.47 360 ALA A C 1
ATOM 2799 O O . ALA A 1 360 ? -32.057 -30.794 -11.398 1.00 45.47 360 ALA A O 1
ATOM 2800 N N . GLY A 1 361 ? -32.249 -32.127 -9.616 1.00 43.56 361 GLY A N 1
ATOM 2801 C CA . GLY A 1 361 ? -32.599 -33.280 -10.448 1.00 43.56 361 GLY A CA 1
ATOM 2802 C C . GLY A 1 361 ? -32.455 -34.658 -9.818 1.00 43.56 361 GLY A C 1
ATOM 2803 O O . GLY A 1 361 ? -31.656 -35.447 -10.300 1.00 43.56 361 GLY A O 1
ATOM 2804 N N . ALA A 1 362 ? -33.263 -34.986 -8.805 1.00 36.53 362 ALA A N 1
ATOM 2805 C CA . ALA A 1 362 ? -33.688 -36.373 -8.550 1.00 36.53 362 ALA A CA 1
ATOM 2806 C C . ALA A 1 362 ? -34.921 -36.414 -7.628 1.00 36.53 362 ALA A C 1
ATOM 2808 O O . ALA A 1 362 ? -34.916 -37.021 -6.561 1.00 36.53 362 ALA A O 1
ATOM 2809 N N . GLY A 1 363 ? -35.985 -35.728 -8.041 1.00 39.75 363 GLY A N 1
ATOM 2810 C CA . GLY A 1 363 ? -37.347 -36.013 -7.601 1.00 39.75 363 GLY A CA 1
ATOM 2811 C C . GLY A 1 363 ? -38.158 -36.384 -8.836 1.00 39.75 363 GLY A C 1
ATOM 2812 O O . GLY A 1 363 ? -38.664 -35.494 -9.515 1.00 39.75 363 GLY A O 1
ATOM 2813 N N . GLY A 1 364 ? -38.205 -37.677 -9.154 1.00 34.75 364 GLY A N 1
ATOM 2814 C CA . GLY A 1 364 ? -38.953 -38.256 -10.270 1.00 34.75 364 GLY A CA 1
ATOM 2815 C C . GLY A 1 364 ? -39.246 -39.716 -9.998 1.00 34.75 364 GLY A C 1
ATOM 2816 O O . GLY A 1 364 ? -38.256 -40.461 -9.823 1.00 34.75 364 GLY A O 1
#

Secondary structure (DSSP, 8-state):
-PPPPTTHHHHHHHHHHHHHHHHHHHHHHHHHHHHTSTTHHHHHHHHHTT----S--HHHHHHHHHHHHHHHHHHHHHHHHHHHHHHHHHHHHHHHHHTSPPS-----------------------HHHHHHHHHHHHHHHHHHHHHHHHHHHHHHHHHHHHHSPPPPPPB---TTTS-SS--SSTT-B-TTT--GGGSS-HHHHHHHHHHHHHHHHHHHHHHHHHHHHHH----SSHHHHHHHHHHHHHHHHHHHHHHHHHHHHHHHHHH-HHHHHHH---HHHHHHHHHHHHHHHHHHHHHHHHHHHHHHHHHHHHHHHHHHHHHHT-------TT-TT-HHHHHHHHHHHT----------

Radius of gyration: 30.51 Å; chains: 1; bounding box: 95×70×82 Å

Organism: NCBI:txid1074872

pLDDT: mean 84.33, std 17.39, range [29.19, 98.19]

Foldseek 3Di:
DQDADDVGLQVVLVVLLVVLVVLVVVLVVVLVVLVPDPPLVVLLVCLVVVNPDDLPCLVSLLSLQQNLLSLLLSLLLLVVSLVVLVVSVVSVVVVVVVPPPPPPDDDDDDDDDDDPDDPPVDVRSHSVNSNVVSVVVSVVSCVVNLSSLVSSLSVLLSLCLVPPADDQDADDDDPQFDFPPWPPDPRHDGLVRDQLLRTNQSQVRLVSVVVRLVVSLVVLLVSLVVLCVPQADADPPNVVSVLLSLLSSLSSQLNSLVVVLVSLVVSCVVNVLQVVLVPDPDPVSSVSSVVSNVVSVVSNVVSVVSNVVSSVSNSVSSSVQSNVCVVVVHRGDRQDSCNNSSSSSNVSVVVVVPPDDDPPDDDD

Sequence (364 aa):
TVPVPQGGFASVARNVEAKVHAILQKYEQDRDAFDQRPGVKTFVDAVVDSVAPEADFGVPFVSLCEMVMTDLDAECRLEALGKVAENLKATAARVRTSSRPDEGSDAGASGGHDGAGRDVAVTDTTLAGVIKMTEMKVSSIRRRVIPFIRVLLTARFGLILENHLPEKPRFLFPSNIAPPQAPTSAEGYSVEEIHLPSCASPVAALRLFVNRLTAWKNEILAVGNNLEQKWWIEPEDPEEAVREHNRTVLAFEAASATAVFAILSERQKKWNLQELARVERNPQRKTALEEASRILEKCIDEERQQKLSRFSSYTESLLDTARNRVKKKSGPWVTPSDSSHCPELRALMEKSEESPSDEAGAGG